Protein AF-A0A957Z0Y7-F1 (afdb_monomer)

Mean predicted aligned error: 4.41 Å

Foldseek 3Di:
DPPDDPVRLLVVLLVQLPVQQDPCSVVSVVVSVCQVVLFAEEEEDDPPLCLVVSLVSNCVSVVWFEFEDEAAQPDDLCLAAWDWDFDDDPNDTDTDTDGHRQQIQEYEYEALQQYDPNNSVSSLVCSVVQWHADPNDIGHHDPSHYYHYYHYPDDDPRTHDDDPVSVVSGPYYDYRD

Nearest PDB structures (foldseek):
  2r44-assembly1_A  TM=9.047E-01  e=6.598E-18  Cytophaga hutchinsonii ATCC 33406
  6l1q-assembly1_C  TM=7.880E-01  e=1.034E-09  Acidithiobacillus ferrooxidans ATCC 23270
  5bk4-assembly1_C  TM=7.053E-01  e=4.808E-07  Saccharomyces cerevisiae
  6wgf-assembly1_3  TM=6.567E-01  e=7.031E-07  Saccharomyces cerevisiae
  5bk4-assembly1_6  TM=6.857E-01  e=8.650E-05  Saccharomyces cerevisiae

Solvent-accessible surface area (backbone atoms only — not comparable to full-atom values): 9980 Å² total; per-residue (Å²): 126,88,90,59,54,75,68,56,44,52,54,51,52,51,51,56,39,37,73,75,36,77,97,34,56,65,60,52,52,52,50,54,51,27,56,80,69,66,27,27,35,34,40,35,41,71,90,88,66,48,66,71,53,50,56,47,43,52,23,63,73,70,72,43,50,71,25,68,44,76,41,34,72,82,53,49,41,48,69,40,60,23,48,72,44,81,41,83,52,98,93,40,81,41,77,44,80,43,78,14,48,64,72,24,25,36,28,40,34,37,37,47,29,28,17,45,70,70,31,45,44,50,55,53,49,28,66,73,67,48,29,40,72,56,96,88,46,76,43,76,44,47,87,66,53,34,43,45,32,27,38,63,87,73,89,52,97,77,57,42,76,74,52,67,82,60,53,65,69,30,74,42,80,42,77,53,124

Radius of gyration: 17.44 Å; Cα contacts (8 Å, |Δi|>4): 304; chains: 1; bounding box: 53×29×56 Å

pLDDT: mean 92.46, std 7.44, range [59.62, 98.31]

Sequence (177 aa):
MTGMNPKEFAGTALTIVQEDMKDLDEVVRLCFVALYTNGHVLLEGNPGLGKTALVRALGDTLGFAKGRIQFTPDLMPADITGTYIPIPRDGLMTLEFRPGPINTSLLLADEINRATPKTQSAMLEAMAEKQVTVLGESRKLPVPFMVLATQNPIDHEGTYTLPEAQSDRFMFKLLMP

Secondary structure (DSSP, 8-state):
-TT--HHHHHHHHHHHHHHHSTT-HHHHHHHHHHHHTT--EEEES-TTSSHHHHHHHHHHHHT--EEEEE--TT--HHHHHEEEEEEEETTEEEEEEEE-TTSSSEEEEETGGGS-HHHHHHHHHHHHHSEEEETTEEEEPPSS-EEEEEE-SS--TT--PPPHHHHTTSSEEEE--

Structure (mmCIF, N/CA/C/O backbone):
data_AF-A0A957Z0Y7-F1
#
_entry.id   AF-A0A957Z0Y7-F1
#
loop_
_atom_site.group_PDB
_atom_site.id
_atom_site.type_symbol
_atom_site.label_atom_id
_atom_site.label_alt_id
_atom_site.label_comp_id
_atom_site.label_asym_id
_atom_site.label_entity_id
_atom_site.label_seq_id
_atom_site.pdbx_PDB_ins_code
_atom_site.Cartn_x
_atom_site.Cartn_y
_atom_site.Cartn_z
_atom_site.occupancy
_atom_site.B_iso_or_equiv
_atom_site.auth_seq_id
_atom_site.auth_comp_id
_atom_site.auth_asym_id
_atom_site.auth_atom_id
_atom_site.pdbx_PDB_model_num
ATOM 1 N N . MET A 1 1 ? -26.843 -6.069 2.297 1.00 61.84 1 MET A N 1
ATOM 2 C CA . MET A 1 1 ? -26.725 -4.607 2.516 1.00 61.84 1 MET A CA 1
ATOM 3 C C . MET A 1 1 ? -27.575 -3.765 1.547 1.00 61.84 1 MET A C 1
ATOM 5 O O . MET A 1 1 ? -27.471 -2.547 1.562 1.00 61.84 1 MET A O 1
ATOM 9 N N . THR A 1 2 ? -28.445 -4.350 0.716 1.00 63.53 2 THR A N 1
ATOM 10 C CA . THR A 1 2 ? -29.311 -3.579 -0.197 1.00 63.53 2 THR A CA 1
ATOM 11 C C . THR A 1 2 ? -30.414 -2.845 0.570 1.00 63.53 2 THR A C 1
ATOM 13 O O . THR A 1 2 ? -31.098 -3.467 1.378 1.00 63.53 2 THR A O 1
ATOM 16 N N . GLY A 1 3 ? -30.596 -1.548 0.302 1.00 80.12 3 GLY A N 1
ATOM 17 C CA . GLY A 1 3 ? -31.657 -0.717 0.895 1.00 80.12 3 GLY A CA 1
ATOM 18 C C . GLY A 1 3 ? -31.230 0.171 2.070 1.00 80.12 3 GLY A C 1
ATOM 19 O O . GLY A 1 3 ? -32.040 0.967 2.530 1.00 80.12 3 GLY A O 1
ATOM 20 N N . MET A 1 4 ? -29.978 0.075 2.526 1.00 88.75 4 MET A N 1
ATOM 21 C CA . MET A 1 4 ? -29.419 0.980 3.537 1.00 88.75 4 MET A CA 1
ATOM 22 C C . MET A 1 4 ? -29.069 2.335 2.924 1.00 88.75 4 MET A C 1
ATOM 24 O O . MET A 1 4 ? -28.564 2.404 1.799 1.00 88.75 4 MET A O 1
ATOM 28 N N . ASN A 1 5 ? -29.271 3.414 3.679 1.00 92.81 5 ASN A N 1
ATOM 29 C CA . ASN A 1 5 ? -28.692 4.704 3.308 1.00 92.81 5 ASN A CA 1
ATOM 30 C C . ASN A 1 5 ? -27.164 4.714 3.571 1.00 92.81 5 ASN A C 1
ATOM 32 O O . ASN A 1 5 ? -26.656 3.858 4.302 1.00 92.81 5 ASN A O 1
ATOM 36 N N . PRO A 1 6 ? -26.398 5.675 3.016 1.00 88.94 6 PRO A N 1
ATOM 37 C CA . PRO A 1 6 ? -24.940 5.692 3.168 1.00 88.94 6 PRO A CA 1
ATOM 38 C C . PRO A 1 6 ? -24.445 5.701 4.623 1.00 88.94 6 PRO A C 1
ATOM 40 O O . PRO A 1 6 ? -23.424 5.090 4.927 1.00 88.94 6 PRO A O 1
ATOM 43 N N . LYS A 1 7 ? -25.170 6.357 5.538 1.00 90.19 7 LYS A N 1
ATOM 44 C CA . LYS A 1 7 ? -24.798 6.433 6.958 1.00 90.19 7 LYS A CA 1
ATOM 45 C C . LYS A 1 7 ? -25.021 5.096 7.667 1.00 90.19 7 LYS A C 1
ATOM 47 O O . LYS A 1 7 ? -24.172 4.673 8.445 1.00 90.19 7 LYS A O 1
ATOM 52 N N . GLU A 1 8 ? -26.139 4.433 7.385 1.00 92.62 8 GLU A N 1
ATOM 53 C CA . GLU A 1 8 ? -26.450 3.094 7.903 1.00 92.62 8 GLU A CA 1
ATOM 54 C C . GLU A 1 8 ? -25.456 2.057 7.395 1.00 92.62 8 GLU A C 1
ATOM 56 O O . GLU A 1 8 ? -24.955 1.253 8.180 1.00 92.62 8 GLU A O 1
ATOM 61 N N . PHE A 1 9 ? -25.129 2.110 6.102 1.00 92.00 9 PHE A N 1
ATOM 62 C CA . PHE A 1 9 ? -24.118 1.244 5.509 1.00 92.00 9 PHE A CA 1
ATOM 63 C C . PHE A 1 9 ? -22.766 1.435 6.199 1.00 92.00 9 PHE A C 1
ATOM 65 O O . PHE A 1 9 ? -22.165 0.462 6.647 1.00 92.00 9 PHE A O 1
ATOM 72 N N . ALA A 1 10 ? -22.314 2.687 6.337 1.00 90.94 10 ALA A N 1
ATOM 73 C CA . ALA A 1 10 ? -21.024 2.991 6.944 1.00 90.94 10 ALA A CA 1
ATOM 74 C C . ALA A 1 10 ? -20.950 2.544 8.411 1.00 90.94 10 ALA A C 1
ATOM 76 O O . ALA A 1 10 ? -19.943 1.971 8.819 1.00 90.94 10 ALA A O 1
ATOM 77 N N . GLY A 1 11 ? -22.021 2.769 9.181 1.00 93.25 11 GLY A N 1
ATOM 78 C CA . GLY A 1 11 ? -22.119 2.309 10.566 1.00 93.25 11 GLY A CA 1
ATOM 79 C C . GLY A 1 11 ? -22.102 0.785 10.671 1.00 93.25 11 GLY A C 1
ATOM 80 O O . GLY A 1 11 ? -21.337 0.237 11.453 1.00 93.25 11 GLY A O 1
ATOM 81 N N . THR A 1 12 ? -22.880 0.100 9.829 1.00 94.94 12 THR A N 1
ATOM 82 C CA . THR A 1 12 ? -22.956 -1.369 9.825 1.00 94.94 12 THR A CA 1
ATOM 83 C C . THR A 1 12 ? -21.619 -1.997 9.438 1.00 94.94 12 THR A C 1
ATOM 85 O O . THR A 1 12 ? -21.153 -2.912 10.109 1.00 94.94 12 THR A O 1
ATOM 88 N N . ALA A 1 13 ? -20.979 -1.497 8.378 1.00 95.06 13 ALA A N 1
ATOM 89 C CA . ALA A 1 13 ? -19.678 -1.991 7.938 1.00 95.06 13 ALA A CA 1
ATOM 90 C C . ALA A 1 13 ? -18.597 -1.779 9.008 1.00 95.06 13 ALA A C 1
ATOM 92 O O . ALA A 1 13 ? -17.784 -2.671 9.234 1.00 95.06 13 ALA A O 1
ATOM 93 N N . LEU A 1 14 ? -18.611 -0.627 9.689 1.00 95.81 14 LEU A N 1
ATOM 94 C CA . LEU A 1 14 ? -17.705 -0.358 10.802 1.00 95.81 14 LEU A CA 1
ATOM 95 C C . LEU A 1 14 ? -17.890 -1.384 11.926 1.00 95.81 14 LEU A C 1
ATOM 97 O O . LEU A 1 14 ? -16.908 -1.985 12.352 1.00 95.81 14 LEU A O 1
ATOM 101 N N . THR A 1 15 ? -19.132 -1.620 12.359 1.00 95.81 15 THR A N 1
ATOM 102 C CA . THR A 1 15 ? -19.433 -2.584 13.425 1.00 95.81 15 THR A CA 1
ATOM 103 C C . THR A 1 15 ? -18.969 -3.995 13.071 1.00 95.81 15 THR A C 1
ATOM 105 O O . THR A 1 15 ? -18.303 -4.617 13.888 1.00 95.81 15 THR A O 1
ATOM 108 N N . ILE A 1 16 ? -19.229 -4.470 11.846 1.00 96.00 16 ILE A N 1
ATOM 109 C CA . ILE A 1 16 ? -18.797 -5.809 11.401 1.00 96.00 16 ILE A CA 1
ATOM 110 C C . ILE A 1 16 ? -17.275 -5.966 11.528 1.00 96.00 16 ILE A C 1
ATOM 112 O O . ILE A 1 16 ? -16.791 -6.939 12.096 1.00 96.00 16 ILE A O 1
ATOM 116 N N . VAL A 1 17 ? -16.504 -4.988 11.044 1.00 96.31 17 VAL A N 1
ATOM 117 C CA . VAL A 1 17 ? -15.036 -5.080 11.093 1.00 96.31 17 VAL A CA 1
ATOM 118 C C . VAL A 1 17 ? -14.511 -4.965 12.527 1.00 96.31 17 VAL A C 1
ATOM 120 O O . VAL A 1 17 ? -13.515 -5.602 12.854 1.00 96.31 17 VAL A O 1
ATOM 123 N N . GLN A 1 18 ? -15.154 -4.180 13.396 1.00 95.25 18 GLN A N 1
ATOM 124 C CA . GLN A 1 18 ? -14.777 -4.100 14.813 1.00 95.25 18 GLN A CA 1
ATOM 125 C C . GLN A 1 18 ? -15.018 -5.425 15.549 1.00 95.25 18 GLN A C 1
ATOM 127 O O . GLN A 1 18 ? -14.183 -5.836 16.350 1.00 95.25 18 GLN A O 1
ATOM 132 N N . GLU A 1 19 ? -16.108 -6.130 15.239 1.00 94.06 19 GLU A N 1
ATOM 133 C CA . GLU A 1 19 ? -16.388 -7.454 15.809 1.00 94.06 19 GLU A CA 1
ATOM 134 C C . GLU A 1 19 ? -15.334 -8.500 15.398 1.00 94.06 19 GLU A C 1
ATOM 136 O O . GLU A 1 19 ? -14.932 -9.329 16.221 1.00 94.06 19 GLU A O 1
ATOM 141 N N . ASP A 1 20 ? -14.834 -8.419 14.161 1.00 93.19 20 ASP A N 1
ATOM 142 C CA . ASP A 1 20 ? -13.773 -9.295 13.647 1.00 93.19 20 ASP A CA 1
ATOM 143 C C . ASP A 1 20 ? -12.376 -8.945 14.203 1.00 93.19 20 ASP A C 1
ATOM 145 O O . ASP A 1 20 ? -11.505 -9.815 14.311 1.00 93.19 20 ASP A O 1
ATOM 149 N N . MET A 1 21 ? -12.145 -7.679 14.565 1.00 92.62 21 MET A N 1
ATOM 150 C CA . MET A 1 21 ? -10.836 -7.134 14.938 1.00 92.62 21 MET A CA 1
ATOM 151 C C . MET A 1 21 ? -10.801 -6.695 16.409 1.00 92.62 21 MET A C 1
ATOM 153 O O . MET A 1 21 ? -10.818 -5.503 16.723 1.00 92.62 21 MET A O 1
ATOM 157 N N . LYS A 1 22 ? -10.702 -7.672 17.318 1.00 86.88 22 LYS A N 1
ATOM 158 C CA . LYS A 1 22 ? -10.620 -7.422 18.768 1.00 86.88 22 LYS A CA 1
ATOM 159 C C . LYS A 1 22 ? -9.472 -6.478 19.128 1.00 86.88 22 LYS A C 1
ATOM 161 O O . LYS A 1 22 ? -8.374 -6.611 18.592 1.00 86.88 22 LYS A O 1
ATOM 166 N N . ASP A 1 23 ? -9.746 -5.562 20.056 1.00 89.69 23 ASP A N 1
ATOM 167 C CA . ASP A 1 23 ? -8.801 -4.582 20.611 1.00 89.69 23 ASP A CA 1
ATOM 168 C C . ASP A 1 23 ? -8.238 -3.574 19.585 1.00 89.69 23 ASP A C 1
ATOM 170 O O . ASP A 1 23 ? -7.277 -2.858 19.865 1.00 89.69 23 ASP A O 1
ATOM 174 N N . LEU A 1 24 ? -8.848 -3.477 18.396 1.00 93.31 24 LEU A N 1
ATOM 175 C CA . LEU A 1 24 ? -8.435 -2.572 17.316 1.00 93.31 24 LEU A CA 1
ATOM 176 C C . LEU A 1 24 ? -9.516 -1.555 16.933 1.00 93.31 24 LEU A C 1
ATOM 178 O O . LEU A 1 24 ? -9.441 -0.960 15.857 1.00 93.31 24 LEU A O 1
ATOM 182 N N . ASP A 1 25 ? -10.505 -1.315 17.797 1.00 94.31 25 ASP A N 1
ATOM 183 C CA . ASP A 1 25 ? -11.661 -0.459 17.512 1.00 94.31 25 ASP A CA 1
ATOM 184 C C . ASP A 1 25 ? -11.285 0.910 16.939 1.00 94.31 25 ASP A C 1
ATOM 186 O O . ASP A 1 25 ? -11.886 1.371 15.964 1.00 94.31 25 ASP A O 1
ATOM 190 N N . GLU A 1 26 ? -10.271 1.560 17.517 1.00 95.19 26 GLU A N 1
ATOM 191 C CA . GLU A 1 26 ? -9.802 2.862 17.050 1.00 95.19 26 GLU A CA 1
ATOM 192 C C . GLU A 1 26 ? -9.059 2.774 15.711 1.00 95.19 26 GLU A C 1
ATOM 194 O O . GLU A 1 26 ? -9.298 3.602 14.828 1.00 95.19 26 GLU A O 1
ATOM 199 N N . VAL A 1 27 ? -8.213 1.755 15.525 1.00 96.00 27 VAL A N 1
ATOM 200 C CA . VAL A 1 27 ? -7.495 1.525 14.262 1.00 96.00 27 VAL A CA 1
ATOM 201 C C . VAL A 1 27 ? -8.491 1.300 13.129 1.00 96.00 27 VAL A C 1
ATOM 203 O O . VAL A 1 27 ? -8.391 1.937 12.079 1.00 96.00 27 VAL A O 1
ATOM 206 N N . VAL A 1 28 ? -9.494 0.449 13.360 1.00 96.69 28 VAL A N 1
ATOM 207 C CA . VAL A 1 28 ? -10.573 0.183 12.405 1.00 96.69 28 VAL A CA 1
ATOM 208 C C . VAL A 1 28 ? -11.323 1.475 12.093 1.00 96.69 28 VAL A C 1
ATOM 210 O O . VAL A 1 28 ? -11.458 1.838 10.923 1.00 96.69 28 VAL A O 1
ATOM 213 N N . ARG A 1 29 ? -11.749 2.225 13.118 1.00 96.81 29 ARG A N 1
ATOM 214 C CA . ARG A 1 29 ? -12.457 3.502 12.944 1.00 96.81 29 ARG A CA 1
ATOM 215 C C . ARG A 1 29 ? -11.664 4.481 12.075 1.00 96.81 29 ARG A C 1
ATOM 217 O O . ARG A 1 29 ? -12.233 5.075 11.161 1.00 96.81 29 ARG A O 1
ATOM 224 N N . LEU A 1 30 ? -10.367 4.650 12.331 1.00 97.88 30 LEU A N 1
ATOM 225 C CA . LEU A 1 30 ? -9.511 5.568 11.571 1.00 97.88 30 LEU A CA 1
ATOM 226 C C . LEU A 1 30 ? -9.235 5.070 10.145 1.00 97.88 30 LEU A C 1
ATOM 228 O O . LEU A 1 30 ? -9.163 5.890 9.229 1.00 97.88 30 LEU A O 1
ATOM 232 N N . CYS A 1 31 ? -9.190 3.754 9.915 1.00 97.31 31 CYS A N 1
ATOM 233 C CA . CYS A 1 31 ? -9.154 3.196 8.561 1.00 97.31 31 CYS A CA 1
ATOM 234 C C . CYS A 1 31 ? -10.425 3.539 7.773 1.00 97.31 31 CYS A C 1
ATOM 236 O O . CYS A 1 31 ? -10.333 3.973 6.628 1.00 97.31 31 CYS A O 1
ATOM 238 N N . PHE A 1 32 ? -11.611 3.427 8.379 1.00 96.88 32 PHE A N 1
ATOM 239 C CA . PHE A 1 32 ? -12.856 3.858 7.732 1.00 96.88 32 PHE A CA 1
ATOM 240 C C . PHE A 1 32 ? -12.866 5.362 7.443 1.00 96.88 32 PHE A C 1
ATOM 242 O O . PHE A 1 32 ? -13.268 5.767 6.352 1.00 96.88 32 PHE A O 1
ATOM 249 N N . VAL A 1 33 ? -12.385 6.193 8.377 1.00 97.31 33 VAL A N 1
ATOM 250 C CA . VAL A 1 33 ? -12.242 7.639 8.141 1.00 97.31 33 VAL A CA 1
ATOM 251 C C . VAL A 1 33 ? -11.348 7.893 6.932 1.00 97.31 33 VAL A C 1
ATOM 253 O O . VAL A 1 33 ? -11.790 8.576 6.014 1.00 97.31 33 VAL A O 1
ATOM 256 N N . ALA A 1 34 ? -10.148 7.304 6.891 1.00 97.75 34 ALA A N 1
ATOM 257 C CA . ALA A 1 34 ? -9.235 7.451 5.760 1.00 97.75 34 ALA A CA 1
ATOM 258 C C . ALA A 1 34 ? -9.866 6.979 4.446 1.00 97.75 34 ALA A C 1
ATOM 260 O O . ALA A 1 34 ? -9.679 7.605 3.409 1.00 97.75 34 ALA A O 1
ATOM 261 N N . LEU A 1 35 ? -10.654 5.906 4.472 1.00 96.06 35 LEU A N 1
ATOM 262 C CA . LEU A 1 35 ? -11.276 5.358 3.272 1.00 96.06 35 LEU A CA 1
ATOM 263 C C . LEU A 1 35 ? -12.297 6.324 2.681 1.00 96.06 35 LEU A C 1
ATOM 265 O O . LEU A 1 35 ? -12.265 6.592 1.481 1.00 96.06 35 LEU A O 1
ATOM 269 N N . TYR A 1 36 ? -13.166 6.885 3.519 1.00 93.69 36 TYR A N 1
ATOM 270 C CA . TYR A 1 36 ? -14.188 7.828 3.070 1.00 93.69 36 TYR A CA 1
ATOM 271 C C . TYR A 1 36 ? -13.622 9.191 2.658 1.00 93.69 36 TYR A C 1
ATOM 273 O O . TYR A 1 36 ? -14.285 9.933 1.936 1.00 93.69 36 TYR A O 1
ATOM 281 N N . THR A 1 37 ? -12.397 9.516 3.073 1.00 95.31 37 THR A N 1
ATOM 282 C CA . THR A 1 37 ? -11.698 10.759 2.718 1.00 95.31 37 THR A CA 1
ATOM 283 C C . THR A 1 37 ? -10.588 10.556 1.678 1.00 95.31 37 THR A C 1
ATOM 285 O O . THR A 1 37 ? -9.828 11.486 1.416 1.00 95.31 37 THR A O 1
ATOM 288 N N . ASN A 1 38 ? -10.506 9.377 1.043 1.00 94.75 38 ASN A N 1
ATOM 289 C CA . ASN A 1 38 ? -9.483 9.003 0.049 1.00 94.75 38 ASN A CA 1
ATOM 290 C C . ASN A 1 38 ? -8.023 9.060 0.557 1.00 94.75 38 ASN A C 1
ATOM 292 O O . ASN A 1 38 ? -7.086 9.226 -0.235 1.00 94.75 38 ASN A O 1
ATOM 296 N N . GLY A 1 39 ? -7.833 8.916 1.867 1.00 97.81 39 GLY A N 1
ATOM 297 C CA . GLY A 1 39 ? -6.546 8.847 2.543 1.00 97.81 39 GLY A CA 1
ATOM 298 C C . GLY A 1 39 ? -5.896 7.461 2.526 1.00 97.81 39 GLY A C 1
ATOM 299 O O . GLY A 1 39 ? -6.496 6.443 2.177 1.00 97.81 39 GLY A O 1
ATOM 300 N N . HIS A 1 40 ? -4.636 7.441 2.950 1.00 98.31 40 HIS A N 1
ATOM 301 C CA . HIS A 1 40 ? -3.820 6.241 3.140 1.00 98.31 40 HIS A CA 1
ATOM 302 C C . HIS A 1 40 ? -3.395 6.139 4.606 1.00 98.31 40 HIS A C 1
ATOM 304 O O . HIS A 1 40 ? -3.329 7.156 5.298 1.00 98.31 40 HIS A O 1
ATOM 310 N N . VAL A 1 41 ? -3.086 4.932 5.075 1.00 98.00 41 VAL A N 1
ATOM 311 C CA . VAL A 1 41 ? -2.721 4.687 6.476 1.00 98.00 41 VAL A CA 1
ATOM 312 C C . VAL A 1 41 ? -1.369 3.994 6.552 1.00 98.00 41 VAL A C 1
ATOM 314 O O . VAL A 1 41 ? -1.106 3.041 5.820 1.00 98.00 41 VAL A O 1
ATOM 317 N N . LEU A 1 42 ? -0.528 4.474 7.459 1.00 95.81 42 LEU A N 1
ATOM 318 C CA . LEU A 1 42 ? 0.726 3.854 7.850 1.00 95.81 42 LEU A CA 1
ATOM 319 C C . LEU A 1 42 ? 0.530 3.143 9.195 1.00 95.81 42 LEU A C 1
ATOM 321 O O . LEU A 1 42 ? 0.202 3.779 10.191 1.00 95.81 42 LEU A O 1
ATOM 325 N N . LEU A 1 43 ? 0.708 1.826 9.215 1.00 93.75 43 LEU A N 1
ATOM 326 C CA . LEU A 1 43 ? 0.553 0.946 10.371 1.00 93.75 43 LEU A CA 1
ATOM 327 C C . LEU A 1 43 ? 1.928 0.575 10.937 1.00 93.75 43 LEU A C 1
ATOM 329 O O . LEU A 1 43 ? 2.665 -0.240 10.367 1.00 93.75 43 LEU A O 1
ATOM 333 N N . GLU A 1 44 ? 2.257 1.120 12.096 1.00 88.81 44 GLU A N 1
ATOM 334 C CA . GLU A 1 44 ? 3.470 0.777 12.831 1.00 88.81 44 GLU A CA 1
ATOM 335 C C . GLU A 1 44 ? 3.188 -0.300 13.869 1.00 88.81 44 GLU A C 1
ATOM 337 O O . GLU A 1 44 ? 2.191 -0.259 14.578 1.00 88.81 44 GLU A O 1
ATOM 342 N N . GLY A 1 45 ? 4.065 -1.294 13.955 1.00 82.56 45 GLY A N 1
ATOM 343 C CA . GLY A 1 45 ? 3.966 -2.340 14.969 1.00 82.56 45 GLY A CA 1
ATOM 344 C C . GLY A 1 45 ? 4.679 -3.614 14.550 1.00 82.56 45 GLY A C 1
ATOM 345 O O . GLY A 1 45 ? 5.081 -3.764 13.392 1.00 82.56 45 GLY A O 1
ATOM 346 N N . ASN A 1 46 ? 4.803 -4.554 15.476 1.00 79.94 46 ASN A N 1
ATOM 347 C CA . ASN A 1 46 ? 5.486 -5.818 15.226 1.00 79.94 46 ASN A CA 1
ATOM 348 C C . ASN A 1 46 ? 4.724 -6.715 14.222 1.00 79.94 46 ASN A C 1
ATOM 350 O O . ASN A 1 46 ? 3.519 -6.538 13.990 1.00 79.94 46 ASN A O 1
ATOM 354 N N . PRO A 1 47 ? 5.408 -7.690 13.594 1.00 76.38 47 PRO A N 1
ATOM 355 C CA . PRO A 1 47 ? 4.747 -8.749 12.839 1.00 76.38 47 PRO A CA 1
ATOM 356 C C . PRO A 1 47 ? 3.732 -9.512 13.703 1.00 76.38 47 PRO A C 1
ATOM 358 O O . PRO A 1 47 ? 3.937 -9.701 14.898 1.00 76.38 47 PRO A O 1
ATOM 361 N N . GLY A 1 48 ? 2.641 -9.978 13.091 1.00 79.75 48 GLY A N 1
ATOM 362 C CA . GLY A 1 48 ? 1.629 -10.798 13.773 1.00 79.75 48 GLY A CA 1
ATOM 363 C C . GLY A 1 48 ? 0.493 -10.030 14.461 1.00 79.75 48 GLY A C 1
ATOM 364 O O . GLY A 1 48 ? -0.477 -10.660 14.866 1.00 79.75 48 GLY A O 1
ATOM 365 N N . LEU A 1 49 ? 0.526 -8.693 14.500 1.00 84.38 49 LEU A N 1
ATOM 366 C CA . LEU A 1 49 ? -0.508 -7.853 15.137 1.00 84.38 49 LEU A CA 1
ATOM 367 C C . LEU A 1 49 ? -1.792 -7.677 14.297 1.00 84.38 49 LEU A C 1
ATOM 369 O O . LEU A 1 49 ? -2.406 -6.620 14.288 1.00 84.38 49 LEU A O 1
ATOM 373 N N . GLY A 1 50 ? -2.181 -8.670 13.497 1.00 87.06 50 GLY A N 1
ATOM 374 C CA . GLY A 1 50 ? -3.458 -8.631 12.769 1.00 87.06 50 GLY A CA 1
ATOM 375 C C . GLY A 1 50 ? -3.540 -7.679 11.564 1.00 87.06 50 GLY A C 1
ATOM 376 O O . GLY A 1 50 ? -4.602 -7.575 10.964 1.00 87.06 50 GLY A O 1
ATOM 377 N N . LYS A 1 51 ? -2.449 -7.039 11.117 1.00 88.25 51 LYS A N 1
ATOM 378 C CA . LYS A 1 51 ? -2.451 -6.119 9.949 1.00 88.25 51 LYS A CA 1
ATOM 379 C C . LYS A 1 51 ? -3.026 -6.758 8.672 1.00 88.25 51 LYS A C 1
ATOM 381 O O . LYS A 1 51 ? -3.846 -6.165 7.975 1.00 88.25 51 LYS A O 1
ATOM 386 N N . THR A 1 52 ? -2.647 -8.006 8.385 1.00 89.06 52 THR A N 1
ATOM 387 C CA . THR A 1 52 ? -3.210 -8.770 7.257 1.00 89.06 52 THR A CA 1
ATOM 388 C C . THR A 1 52 ? -4.684 -9.119 7.470 1.00 89.06 52 THR A C 1
ATOM 390 O O . THR A 1 52 ? -5.447 -9.124 6.506 1.00 89.06 52 THR A O 1
ATOM 393 N N . ALA A 1 53 ? -5.092 -9.401 8.711 1.00 92.19 53 ALA A N 1
ATOM 394 C CA . ALA A 1 53 ? -6.490 -9.667 9.040 1.00 92.19 53 ALA A CA 1
ATOM 395 C C . ALA A 1 53 ? -7.349 -8.409 8.848 1.00 92.19 53 ALA A C 1
ATOM 397 O O . ALA A 1 53 ? -8.407 -8.504 8.240 1.00 92.19 53 ALA A O 1
ATOM 398 N N . LEU A 1 54 ? -6.838 -7.230 9.217 1.00 93.69 54 LEU A N 1
ATOM 399 C CA . LEU A 1 54 ? -7.516 -5.946 9.031 1.00 93.69 54 LEU A CA 1
ATOM 400 C C . LEU A 1 54 ? -7.848 -5.675 7.557 1.00 93.69 54 LEU A C 1
ATOM 402 O O . LEU A 1 54 ? -8.987 -5.356 7.227 1.00 93.69 54 LEU A O 1
ATOM 406 N N . VAL A 1 55 ? -6.877 -5.840 6.650 1.00 93.31 55 VAL A N 1
ATOM 407 C CA . VAL A 1 55 ? -7.100 -5.622 5.204 1.00 93.31 55 VAL A CA 1
ATOM 408 C C . VAL A 1 55 ? -8.117 -6.617 4.644 1.00 93.31 55 VAL A C 1
ATOM 410 O O . VAL A 1 55 ? -8.937 -6.255 3.798 1.00 93.31 55 VAL A O 1
ATOM 413 N N . ARG A 1 56 ? -8.072 -7.871 5.113 1.00 93.62 56 ARG A N 1
ATOM 414 C CA . ARG A 1 56 ? -9.049 -8.898 4.733 1.00 93.62 56 ARG A CA 1
ATOM 415 C C . ARG A 1 56 ? -10.447 -8.522 5.213 1.00 93.62 56 ARG A C 1
ATOM 417 O O . ARG A 1 56 ? -11.327 -8.409 4.371 1.00 93.62 56 ARG A O 1
ATOM 424 N N . ALA A 1 57 ? -10.613 -8.224 6.501 1.00 95.44 57 ALA A N 1
ATOM 425 C CA . ALA A 1 57 ? -11.893 -7.847 7.097 1.00 95.44 57 ALA A CA 1
ATOM 426 C C . ALA A 1 57 ? -12.512 -6.623 6.403 1.00 95.44 57 ALA A C 1
ATOM 428 O O . ALA A 1 57 ? -13.671 -6.667 5.990 1.00 95.44 57 ALA A O 1
ATOM 429 N N . LEU A 1 58 ? -11.727 -5.561 6.174 1.00 95.44 58 LEU A N 1
ATOM 430 C CA . LEU A 1 58 ? -12.170 -4.382 5.420 1.00 95.44 58 LEU A CA 1
ATOM 431 C C . LEU A 1 58 ? -12.608 -4.747 3.996 1.00 95.44 58 LEU A C 1
ATOM 433 O O . LEU A 1 58 ? -13.695 -4.369 3.562 1.00 95.44 58 LEU A O 1
ATOM 437 N N . GLY A 1 59 ? -11.770 -5.476 3.256 1.00 94.94 59 GLY A N 1
ATOM 438 C CA . GLY A 1 59 ? -12.049 -5.790 1.859 1.00 94.94 59 GLY A CA 1
ATOM 439 C C . GLY A 1 59 ? -13.190 -6.783 1.668 1.00 94.94 59 GLY A C 1
ATOM 440 O O . GLY A 1 59 ? -13.917 -6.670 0.688 1.00 94.94 59 GLY A O 1
ATOM 441 N N . ASP A 1 60 ? -13.362 -7.741 2.573 1.00 95.44 60 ASP A N 1
ATOM 442 C CA . ASP A 1 60 ? -14.458 -8.713 2.531 1.00 95.44 60 ASP A CA 1
ATOM 443 C C . ASP A 1 60 ? -15.787 -8.050 2.915 1.00 95.44 60 ASP A C 1
ATOM 445 O O . ASP A 1 60 ? -16.779 -8.222 2.208 1.00 95.44 60 ASP A O 1
ATOM 449 N N . THR A 1 61 ? -15.787 -7.201 3.950 1.00 95.50 61 THR A N 1
ATOM 450 C CA . THR A 1 61 ? -16.982 -6.458 4.391 1.00 95.50 61 THR A CA 1
ATOM 451 C C . THR A 1 61 ? -17.473 -5.47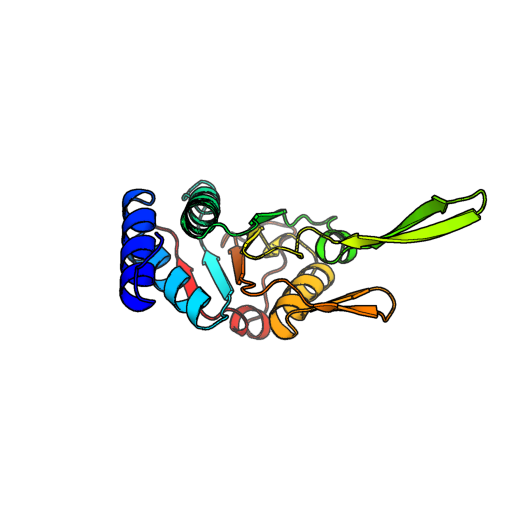6 3.327 1.00 95.50 61 THR A C 1
ATOM 453 O O . THR A 1 61 ? -18.677 -5.337 3.112 1.00 95.50 61 THR A O 1
ATOM 456 N N . LEU A 1 62 ? -16.549 -4.792 2.646 1.00 94.06 62 LEU A N 1
ATOM 457 C CA . LEU A 1 62 ? -16.865 -3.757 1.656 1.00 94.06 62 LEU A CA 1
ATOM 458 C C . LEU A 1 62 ? -16.946 -4.286 0.215 1.00 94.06 62 LEU A C 1
ATOM 460 O O . LEU A 1 62 ? -17.304 -3.536 -0.691 1.00 94.06 62 LEU A O 1
ATOM 464 N N . GLY A 1 63 ? -16.615 -5.560 -0.016 1.00 94.62 63 GLY A N 1
ATOM 465 C CA . GLY A 1 63 ? -16.589 -6.158 -1.355 1.00 94.62 63 GLY A CA 1
ATOM 466 C C . GLY A 1 63 ? -15.481 -5.605 -2.257 1.00 94.62 63 GLY A C 1
ATOM 467 O O . GLY A 1 63 ? -15.621 -5.584 -3.479 1.00 94.62 63 GLY A O 1
ATOM 468 N N . PHE A 1 64 ? -14.381 -5.129 -1.674 1.00 96.38 64 PHE A N 1
ATOM 469 C CA . PHE A 1 64 ? -13.269 -4.532 -2.405 1.00 96.38 64 PHE A CA 1
ATOM 470 C C . PHE A 1 64 ? -12.230 -5.566 -2.832 1.00 96.38 64 PHE A C 1
ATOM 472 O O . PHE A 1 64 ? -11.885 -6.501 -2.095 1.00 96.38 64 PHE A O 1
ATOM 479 N N . ALA A 1 65 ? -11.682 -5.346 -4.030 1.00 96.75 65 ALA A N 1
ATOM 480 C CA . ALA A 1 65 ? -10.478 -6.029 -4.473 1.00 96.75 65 ALA A CA 1
ATOM 481 C C . ALA A 1 65 ? -9.328 -5.714 -3.505 1.00 96.75 65 ALA A C 1
ATOM 483 O O . ALA A 1 65 ? -9.176 -4.578 -3.039 1.00 96.75 65 ALA A O 1
ATOM 484 N N . LYS A 1 66 ? -8.535 -6.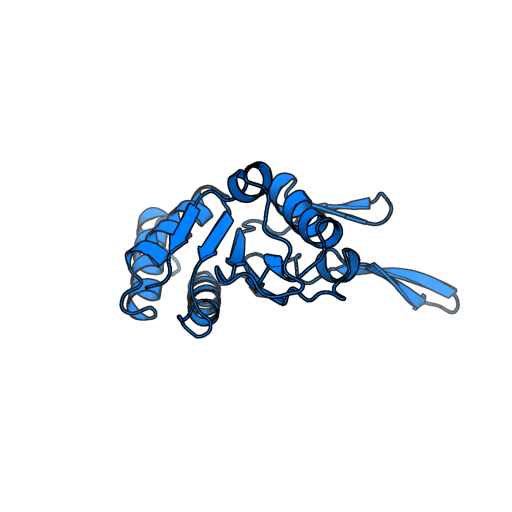743 -3.203 1.00 96.69 66 LYS A N 1
ATOM 485 C CA . LYS A 1 66 ? -7.409 -6.685 -2.272 1.00 96.69 66 LYS A CA 1
ATOM 486 C C . LYS A 1 66 ? -6.129 -7.049 -3.013 1.00 96.69 66 LYS A C 1
ATOM 488 O O . LYS A 1 66 ? -6.092 -8.052 -3.721 1.00 96.69 66 LYS A O 1
ATOM 493 N N . GLY A 1 67 ? -5.084 -6.264 -2.801 1.00 96.00 67 GLY A N 1
ATOM 494 C CA . GLY A 1 67 ? -3.730 -6.539 -3.262 1.00 96.00 67 GLY A CA 1
ATOM 495 C C . GLY A 1 67 ? -2.780 -6.580 -2.076 1.00 96.00 67 GLY A C 1
ATOM 496 O O . GLY A 1 67 ? -3.059 -6.021 -1.012 1.00 96.00 67 GLY A O 1
ATOM 497 N N . ARG A 1 68 ? -1.641 -7.242 -2.258 1.00 96.56 68 ARG A N 1
ATOM 498 C CA . ARG A 1 68 ? -0.572 -7.273 -1.264 1.00 96.56 68 ARG A CA 1
ATOM 499 C C . ARG A 1 68 ? 0.772 -7.154 -1.957 1.00 96.56 68 ARG A C 1
ATOM 501 O O . ARG A 1 68 ? 1.007 -7.830 -2.954 1.00 96.56 68 ARG A O 1
ATOM 508 N N . ILE A 1 69 ? 1.643 -6.331 -1.394 1.00 97.19 69 ILE A N 1
ATOM 509 C CA . ILE A 1 69 ? 3.044 -6.214 -1.780 1.00 97.19 69 ILE A CA 1
ATOM 510 C C . ILE A 1 69 ? 3.863 -6.427 -0.523 1.00 97.19 69 ILE A C 1
ATOM 512 O O . ILE A 1 69 ? 3.620 -5.780 0.490 1.00 97.19 69 ILE A O 1
ATOM 516 N N . GLN A 1 70 ? 4.828 -7.329 -0.600 1.00 95.25 70 GLN A N 1
ATOM 517 C CA . GLN A 1 70 ? 5.870 -7.448 0.403 1.00 95.25 70 GLN A CA 1
ATOM 518 C C . GLN A 1 70 ? 7.075 -6.666 -0.104 1.00 95.25 70 GLN A C 1
ATOM 520 O O . GLN A 1 70 ? 7.625 -7.006 -1.148 1.00 95.25 70 GLN A O 1
ATOM 525 N N . PHE A 1 71 ? 7.471 -5.618 0.609 1.00 94.56 71 PHE A N 1
ATOM 526 C CA . PHE A 1 71 ? 8.656 -4.858 0.248 1.00 94.56 71 PHE A CA 1
ATOM 527 C C . PHE A 1 71 ? 9.895 -5.651 0.660 1.00 94.56 71 PHE A C 1
ATOM 529 O O . PHE A 1 71 ? 10.023 -6.111 1.798 1.00 94.56 71 PHE A O 1
ATOM 536 N N . THR A 1 72 ? 10.790 -5.838 -0.303 1.00 93.75 72 THR A N 1
ATOM 537 C CA . THR A 1 72 ? 12.067 -6.536 -0.158 1.00 93.75 72 THR A CA 1
ATOM 538 C C . THR A 1 72 ? 13.166 -5.726 -0.855 1.00 93.75 72 THR A C 1
ATOM 540 O O . THR A 1 72 ? 12.853 -4.876 -1.696 1.00 93.75 72 THR A O 1
ATOM 543 N N . PRO A 1 73 ? 14.452 -5.955 -0.532 1.00 92.25 73 PRO A N 1
ATOM 544 C CA . PRO A 1 73 ? 15.551 -5.190 -1.128 1.00 92.25 73 PRO A CA 1
ATOM 545 C C . PRO A 1 73 ? 15.652 -5.308 -2.657 1.00 92.25 73 PRO A C 1
ATOM 547 O O . PRO A 1 73 ? 16.161 -4.401 -3.311 1.00 92.25 73 PRO A O 1
ATOM 550 N N . ASP A 1 74 ? 15.168 -6.415 -3.219 1.00 94.50 74 ASP A N 1
ATOM 551 C CA . ASP A 1 74 ? 15.182 -6.750 -4.644 1.00 94.50 74 ASP A CA 1
ATOM 552 C C . ASP A 1 74 ? 13.912 -6.328 -5.400 1.00 94.50 74 ASP A C 1
ATOM 554 O O . ASP A 1 74 ? 13.901 -6.366 -6.630 1.00 94.50 74 ASP A O 1
ATOM 558 N N . LEU A 1 75 ? 12.865 -5.884 -4.695 1.00 96.56 75 LEU A N 1
ATOM 559 C CA . LEU A 1 75 ? 11.614 -5.451 -5.314 1.00 96.56 75 LEU A CA 1
ATOM 560 C C . LEU A 1 75 ? 11.852 -4.248 -6.237 1.00 96.56 75 LEU A C 1
ATOM 562 O O . LEU A 1 75 ? 12.380 -3.213 -5.810 1.00 96.56 75 LEU A O 1
ATOM 566 N N . MET A 1 76 ? 11.410 -4.340 -7.492 1.00 97.44 76 MET A N 1
ATOM 567 C CA . MET A 1 76 ? 11.546 -3.262 -8.468 1.00 97.44 76 MET A CA 1
ATOM 568 C C . MET A 1 76 ? 10.262 -2.425 -8.579 1.00 97.44 76 MET A C 1
ATOM 570 O O . MET A 1 76 ? 9.162 -2.929 -8.358 1.00 97.44 76 MET A O 1
ATOM 574 N N . PRO A 1 77 ? 10.353 -1.152 -9.020 1.00 97.44 77 PRO A N 1
ATOM 575 C CA . PRO A 1 77 ? 9.177 -0.326 -9.308 1.00 97.44 77 PRO A CA 1
ATOM 576 C C . PRO A 1 77 ? 8.127 -1.000 -10.208 1.00 97.44 77 PRO A C 1
ATOM 578 O O . PRO A 1 77 ? 6.931 -0.879 -9.955 1.00 97.44 77 PRO A O 1
ATOM 581 N N . ALA A 1 78 ? 8.567 -1.735 -11.235 1.00 97.12 78 ALA A N 1
ATOM 582 C CA . ALA A 1 78 ? 7.677 -2.412 -12.180 1.00 97.12 78 ALA A CA 1
ATOM 583 C C . ALA A 1 78 ? 6.910 -3.590 -11.550 1.00 97.12 78 ALA A C 1
ATOM 585 O O . ALA A 1 78 ? 5.803 -3.892 -11.988 1.00 97.12 78 ALA A O 1
ATOM 586 N N . ASP A 1 79 ? 7.446 -4.205 -10.490 1.00 97.62 79 ASP A N 1
ATOM 587 C CA . ASP A 1 79 ? 6.748 -5.254 -9.734 1.00 97.62 79 ASP A CA 1
ATOM 588 C C . ASP A 1 79 ? 5.582 -4.682 -8.912 1.00 97.62 79 ASP A C 1
ATOM 590 O O . ASP A 1 79 ? 4.697 -5.421 -8.493 1.00 97.62 79 ASP A O 1
ATOM 594 N N . ILE A 1 80 ? 5.563 -3.360 -8.693 1.00 98.25 80 ILE A N 1
ATOM 595 C CA . ILE A 1 80 ? 4.488 -2.632 -8.011 1.00 98.25 80 ILE A CA 1
ATOM 596 C C . ILE A 1 80 ? 3.464 -2.134 -9.025 1.00 98.25 80 ILE A C 1
ATOM 598 O O . ILE A 1 80 ? 2.274 -2.418 -8.883 1.00 98.25 80 ILE A O 1
ATOM 602 N N . THR A 1 81 ? 3.915 -1.375 -10.028 1.00 97.94 81 THR A N 1
ATOM 603 C CA . THR A 1 81 ? 3.042 -0.632 -10.953 1.00 97.94 81 THR A CA 1
ATOM 604 C C . THR A 1 81 ? 2.562 -1.464 -12.136 1.00 97.94 81 THR A C 1
ATOM 606 O O . THR A 1 81 ? 1.497 -1.190 -12.693 1.00 97.94 81 THR A O 1
ATOM 609 N N . GLY A 1 82 ? 3.300 -2.513 -12.485 1.00 97.12 82 GLY A N 1
ATOM 610 C CA . GLY A 1 82 ? 3.070 -3.335 -13.661 1.00 97.12 82 GLY A CA 1
ATOM 611 C C . GLY A 1 82 ? 4.126 -3.124 -14.736 1.00 97.12 82 GLY A C 1
ATOM 612 O O . GLY A 1 82 ? 4.953 -2.213 -14.693 1.00 97.12 82 GLY A O 1
ATOM 613 N N . THR A 1 83 ? 4.082 -3.991 -15.737 1.00 96.50 83 THR A N 1
ATOM 614 C CA . THR A 1 83 ? 5.060 -4.022 -16.825 1.00 96.50 83 THR A CA 1
ATOM 615 C C . THR A 1 83 ? 4.393 -4.414 -18.134 1.00 96.50 83 THR A C 1
ATOM 617 O O . THR A 1 83 ? 3.256 -4.881 -18.148 1.00 96.50 83 THR A O 1
ATOM 620 N N . TYR A 1 84 ? 5.098 -4.246 -19.246 1.00 95.38 84 TYR A N 1
ATOM 621 C CA . TYR A 1 84 ? 4.676 -4.801 -20.525 1.00 95.38 84 TYR A CA 1
ATOM 622 C C . TYR A 1 84 ? 5.393 -6.117 -20.765 1.00 95.38 84 TYR A C 1
ATOM 624 O O . TYR A 1 84 ? 6.620 -6.178 -20.694 1.00 95.38 84 TYR A O 1
ATOM 632 N N . ILE A 1 85 ? 4.628 -7.155 -21.087 1.00 94.31 85 ILE A N 1
ATOM 633 C CA . ILE A 1 85 ? 5.185 -8.442 -21.489 1.00 94.31 85 ILE A CA 1
ATOM 634 C C . ILE A 1 85 ? 4.942 -8.670 -22.983 1.00 94.31 85 ILE A C 1
ATOM 636 O O . ILE A 1 85 ? 3.871 -8.323 -23.491 1.00 94.31 85 ILE A O 1
ATOM 640 N N . PRO A 1 86 ? 5.911 -9.245 -23.710 1.00 94.00 86 PRO A N 1
ATOM 641 C CA . PRO A 1 86 ? 5.679 -9.688 -25.072 1.00 94.00 86 PRO A CA 1
ATOM 642 C C . PRO A 1 86 ? 4.755 -10.909 -25.060 1.00 94.00 86 PRO A C 1
ATOM 644 O O . PRO A 1 86 ? 5.048 -11.916 -24.416 1.00 94.00 86 PRO A O 1
ATOM 647 N N . ILE A 1 87 ? 3.649 -10.822 -25.792 1.00 94.50 87 ILE A N 1
ATOM 648 C CA . ILE A 1 87 ? 2.734 -11.933 -26.042 1.00 94.50 87 ILE A CA 1
ATOM 649 C C . ILE A 1 87 ? 2.621 -12.204 -27.548 1.00 94.50 87 ILE A C 1
ATOM 651 O O . ILE A 1 87 ? 2.519 -11.260 -28.345 1.00 94.50 87 ILE A O 1
ATOM 655 N N . PRO A 1 88 ? 2.619 -13.483 -27.962 1.00 94.00 88 PRO A N 1
ATOM 656 C CA . PRO A 1 88 ? 2.341 -13.844 -29.340 1.00 94.00 88 PRO A CA 1
ATOM 657 C C . PRO A 1 88 ? 0.850 -13.647 -29.632 1.00 94.00 88 PRO A C 1
ATOM 659 O O . PRO A 1 88 ? -0.009 -14.212 -28.955 1.00 94.00 88 PRO A O 1
ATOM 662 N N . ARG A 1 89 ? 0.541 -12.866 -30.667 1.00 90.38 89 ARG A N 1
ATOM 663 C CA . ARG A 1 89 ? -0.819 -12.660 -31.169 1.00 90.38 89 ARG A CA 1
ATOM 664 C C . ARG A 1 89 ? -0.793 -12.677 -32.692 1.00 90.38 89 ARG A C 1
ATOM 666 O O . ARG A 1 89 ? -0.064 -11.902 -33.302 1.00 90.38 89 ARG A O 1
ATOM 673 N N . ASP A 1 90 ? -1.532 -13.609 -33.290 1.00 88.75 90 ASP A N 1
ATOM 674 C CA . ASP A 1 90 ? -1.644 -13.773 -34.749 1.00 88.75 90 ASP A CA 1
ATOM 675 C C . ASP A 1 90 ? -0.289 -13.891 -35.482 1.00 88.75 90 ASP A C 1
ATOM 677 O O . ASP A 1 90 ? -0.108 -13.397 -36.591 1.00 88.75 90 ASP A O 1
ATOM 681 N N . GLY A 1 91 ? 0.695 -14.543 -34.849 1.00 88.31 91 GLY A N 1
ATOM 682 C CA . GLY A 1 91 ? 2.040 -14.734 -35.411 1.00 88.31 91 GLY A CA 1
ATOM 683 C C . GLY A 1 91 ? 2.986 -13.533 -35.267 1.00 88.31 91 GLY A C 1
ATOM 684 O O . GLY A 1 91 ? 4.136 -13.625 -35.690 1.00 88.31 91 GLY A O 1
ATOM 685 N N . LEU A 1 92 ? 2.546 -12.437 -34.638 1.00 90.38 92 LEU A N 1
ATOM 686 C CA . LEU A 1 92 ? 3.366 -11.270 -34.306 1.00 90.38 92 LEU A CA 1
ATOM 687 C C . LEU A 1 92 ? 3.591 -11.165 -32.790 1.00 90.38 92 LEU A C 1
ATOM 689 O O . LEU A 1 92 ? 2.768 -11.609 -31.988 1.00 90.38 92 LEU A O 1
ATOM 693 N N . MET A 1 93 ? 4.708 -10.555 -32.388 1.00 92.31 93 MET A N 1
ATOM 694 C CA . MET A 1 93 ? 4.953 -10.199 -30.988 1.00 92.31 93 MET A CA 1
ATOM 695 C C . MET A 1 93 ? 4.321 -8.841 -30.686 1.00 92.31 93 MET A C 1
ATOM 697 O O . MET A 1 93 ? 4.698 -7.833 -31.280 1.00 92.31 93 MET A O 1
ATOM 701 N N . THR A 1 94 ? 3.383 -8.812 -29.741 1.00 92.88 94 THR A N 1
ATOM 702 C CA . THR A 1 94 ? 2.756 -7.577 -29.245 1.00 92.88 94 THR A CA 1
ATOM 703 C C . THR A 1 94 ? 3.085 -7.374 -27.772 1.00 92.88 94 THR A C 1
ATOM 705 O O . THR A 1 94 ? 3.227 -8.345 -27.036 1.00 92.88 94 THR A O 1
ATOM 708 N N . LEU A 1 95 ? 3.226 -6.124 -27.331 1.00 93.00 95 LEU A N 1
ATOM 709 C CA . LEU A 1 95 ? 3.402 -5.808 -25.915 1.00 93.00 95 LEU A CA 1
ATOM 710 C C . LEU A 1 95 ? 2.030 -5.667 -25.249 1.00 93.00 95 LEU A C 1
ATOM 712 O O . LEU A 1 95 ? 1.239 -4.812 -25.640 1.00 93.00 95 LEU A O 1
ATOM 716 N N . GLU A 1 96 ? 1.756 -6.478 -24.229 1.00 94.62 96 GLU A N 1
ATOM 717 C CA . GLU A 1 96 ? 0.548 -6.381 -23.407 1.00 94.62 96 GLU A CA 1
ATOM 718 C C . GLU A 1 96 ? 0.912 -5.884 -22.011 1.00 94.62 96 GLU A C 1
ATOM 720 O O . GLU A 1 96 ? 1.820 -6.413 -21.363 1.00 94.62 96 GLU A O 1
ATOM 725 N N . PHE A 1 97 ? 0.190 -4.869 -21.538 1.00 96.19 97 PHE A N 1
ATOM 726 C CA . PHE A 1 97 ? 0.348 -4.382 -20.177 1.00 96.19 97 PHE A CA 1
ATOM 727 C C . PHE A 1 97 ? -0.202 -5.397 -19.173 1.00 96.19 97 PHE A C 1
ATOM 729 O O . PHE A 1 97 ? -1.374 -5.775 -19.219 1.00 96.19 97 PHE A O 1
ATOM 736 N N . ARG A 1 98 ? 0.638 -5.794 -18.221 1.00 97.06 98 ARG A N 1
ATOM 737 C CA . ARG A 1 98 ? 0.258 -6.576 -17.050 1.00 97.06 98 ARG A CA 1
ATOM 738 C C . ARG A 1 98 ? 0.253 -5.655 -15.835 1.00 97.06 98 ARG A C 1
ATOM 740 O O . ARG A 1 98 ? 1.327 -5.197 -15.438 1.00 97.06 98 ARG A O 1
ATOM 747 N N . PRO A 1 99 ? -0.928 -5.362 -15.258 1.00 97.50 99 PRO A N 1
ATOM 748 C CA . PRO A 1 99 ? -1.015 -4.494 -14.096 1.00 97.50 99 PRO A CA 1
ATOM 749 C C . PRO A 1 99 ? -0.303 -5.131 -12.908 1.00 97.50 99 PRO A C 1
ATOM 751 O O . PRO A 1 99 ? -0.400 -6.339 -12.685 1.00 97.50 99 PRO A O 1
ATOM 754 N N . GLY A 1 100 ? 0.394 -4.300 -12.139 1.00 97.94 100 GLY A N 1
ATOM 755 C CA . GLY A 1 100 ? 0.978 -4.724 -10.880 1.00 97.94 100 GLY A CA 1
ATOM 756 C C . GLY A 1 100 ? -0.067 -4.825 -9.758 1.00 97.94 100 GLY A C 1
ATOM 757 O O . GLY A 1 100 ? -1.206 -4.367 -9.906 1.00 97.94 100 GLY A O 1
ATOM 758 N N . PRO A 1 101 ? 0.314 -5.391 -8.604 1.00 97.81 101 PRO A N 1
ATOM 759 C CA . PRO A 1 101 ? -0.554 -5.588 -7.441 1.00 97.81 101 PRO A CA 1
ATOM 760 C C . PRO A 1 101 ? -1.127 -4.290 -6.852 1.00 97.81 101 PRO A C 1
ATOM 762 O O . PRO A 1 101 ? -2.118 -4.353 -6.126 1.00 97.81 101 PRO A O 1
ATOM 765 N N . ILE A 1 102 ? -0.555 -3.119 -7.170 1.00 98.06 102 ILE A N 1
ATOM 766 C CA . ILE A 1 102 ? -1.114 -1.816 -6.775 1.00 98.06 102 ILE A CA 1
ATOM 767 C C . ILE A 1 102 ? -2.471 -1.524 -7.428 1.00 98.06 102 ILE A C 1
ATOM 769 O O . ILE A 1 102 ? -3.235 -0.714 -6.910 1.00 98.06 102 ILE A O 1
ATOM 773 N N . ASN A 1 103 ? -2.794 -2.189 -8.543 1.00 98.00 103 ASN A N 1
ATOM 774 C CA . ASN A 1 103 ? -4.053 -2.030 -9.264 1.00 98.00 103 ASN A CA 1
ATOM 775 C C . ASN A 1 103 ? -5.202 -2.774 -8.559 1.00 98.00 103 ASN A C 1
ATOM 777 O O . ASN A 1 103 ? -5.725 -3.778 -9.044 1.00 98.00 103 ASN A O 1
ATOM 781 N N . THR A 1 104 ? -5.569 -2.274 -7.383 1.00 97.94 104 THR A N 1
ATOM 782 C CA . THR A 1 104 ? -6.560 -2.835 -6.461 1.00 97.94 104 THR A CA 1
ATOM 783 C C . THR A 1 104 ? -7.273 -1.704 -5.712 1.00 97.94 104 THR A C 1
ATOM 785 O O . THR A 1 104 ? -6.837 -0.560 -5.783 1.00 97.94 104 THR A O 1
ATOM 788 N N . SER A 1 105 ? -8.346 -1.997 -4.975 1.00 97.56 105 SER A N 1
ATOM 789 C CA . SER A 1 105 ? -9.018 -0.998 -4.132 1.00 97.56 105 SER A CA 1
ATOM 790 C C . SER A 1 105 ? -8.378 -0.862 -2.753 1.00 97.56 105 SER A C 1
ATOM 792 O O . SER A 1 105 ? -8.191 0.249 -2.267 1.00 97.56 105 SER A O 1
ATOM 794 N N . LEU A 1 106 ? -8.008 -1.982 -2.127 1.00 97.94 106 LEU A N 1
ATOM 795 C CA . LEU A 1 106 ? -7.256 -2.002 -0.872 1.00 97.94 106 LEU A CA 1
ATOM 796 C C . LEU A 1 106 ? -5.913 -2.690 -1.094 1.00 97.94 106 LEU A C 1
ATOM 798 O O . LEU A 1 106 ? -5.871 -3.844 -1.524 1.00 97.94 106 LEU A O 1
ATOM 802 N N . LEU A 1 107 ? -4.820 -1.995 -0.797 1.00 98.12 107 LEU A N 1
ATOM 803 C CA . LEU A 1 107 ? -3.466 -2.526 -0.896 1.00 98.12 107 LEU A CA 1
ATOM 804 C C . LEU A 1 107 ? -2.834 -2.638 0.489 1.00 98.12 107 LEU A C 1
ATOM 806 O O . LEU A 1 107 ? -2.686 -1.630 1.175 1.00 98.12 107 LEU A O 1
ATOM 810 N N . LEU A 1 108 ? -2.393 -3.838 0.863 1.00 97.38 108 LEU A N 1
ATOM 811 C CA . LEU A 1 108 ? -1.455 -4.022 1.970 1.00 97.38 108 LEU A CA 1
ATOM 812 C C . LEU A 1 108 ? -0.023 -3.914 1.438 1.00 97.38 108 LEU A C 1
ATOM 814 O O . LEU A 1 108 ? 0.402 -4.763 0.654 1.00 97.38 108 LEU A O 1
ATOM 818 N N . ALA A 1 109 ? 0.715 -2.893 1.861 1.00 96.69 109 ALA A N 1
ATOM 819 C CA . ALA A 1 109 ? 2.126 -2.720 1.530 1.00 96.69 109 ALA A CA 1
ATOM 820 C C . ALA A 1 109 ? 2.977 -3.049 2.761 1.00 96.69 109 ALA A C 1
ATOM 822 O O . ALA A 1 109 ? 3.167 -2.208 3.635 1.00 96.69 109 ALA A O 1
ATOM 823 N N . ASP A 1 110 ? 3.436 -4.292 2.864 1.00 93.38 110 ASP A N 1
ATOM 824 C CA . ASP A 1 110 ? 4.160 -4.778 4.033 1.00 93.38 110 ASP A CA 1
ATOM 825 C C . ASP A 1 110 ? 5.631 -4.366 4.014 1.00 93.38 110 ASP A C 1
ATOM 827 O O . ASP A 1 110 ? 6.309 -4.533 3.003 1.00 93.38 110 ASP A O 1
ATOM 831 N N . GLU A 1 111 ? 6.112 -3.885 5.163 1.00 91.50 111 GLU A N 1
ATOM 832 C CA . GLU A 1 111 ? 7.514 -3.560 5.447 1.00 91.50 111 GLU A CA 1
ATOM 833 C C . GLU A 1 111 ? 8.136 -2.593 4.439 1.00 91.50 111 GLU A C 1
ATOM 835 O O . GLU A 1 111 ? 9.235 -2.813 3.931 1.00 91.50 111 GLU A O 1
ATOM 840 N N . ILE A 1 112 ? 7.439 -1.492 4.151 1.00 93.44 112 ILE A N 1
ATOM 841 C CA . ILE A 1 112 ? 7.825 -0.547 3.093 1.00 93.44 112 ILE A CA 1
ATOM 842 C C . ILE A 1 112 ? 9.257 -0.017 3.237 1.00 93.44 112 ILE A C 1
ATOM 844 O O . ILE A 1 112 ? 9.899 0.317 2.242 1.00 93.44 112 ILE A O 1
ATOM 848 N N . ASN A 1 113 ? 9.784 0.006 4.463 1.00 91.00 113 ASN A N 1
ATOM 849 C CA . ASN A 1 113 ? 11.155 0.386 4.769 1.00 91.00 113 ASN A CA 1
ATOM 850 C C . ASN A 1 113 ? 12.207 -0.660 4.358 1.00 91.00 113 ASN A C 1
ATOM 852 O O . ASN A 1 113 ? 13.383 -0.412 4.555 1.00 91.00 113 ASN A O 1
ATOM 856 N N . ARG A 1 114 ? 11.850 -1.809 3.775 1.00 92.38 114 ARG A N 1
ATOM 857 C CA . ARG A 1 114 ? 12.815 -2.823 3.303 1.00 92.38 114 ARG A CA 1
ATOM 858 C C . ARG A 1 114 ? 13.189 -2.707 1.827 1.00 92.38 114 ARG A C 1
ATOM 860 O O . ARG A 1 114 ? 14.129 -3.370 1.401 1.00 92.38 114 ARG A O 1
ATOM 867 N N . ALA A 1 115 ? 12.468 -1.907 1.041 1.00 92.50 115 ALA A N 1
ATOM 868 C CA . ALA A 1 115 ? 12.826 -1.668 -0.357 1.00 92.50 115 ALA A CA 1
ATOM 869 C C . ALA A 1 115 ? 13.569 -0.344 -0.528 1.00 92.50 115 ALA A C 1
ATOM 871 O O . ALA A 1 115 ? 13.471 0.559 0.302 1.00 92.50 115 ALA A O 1
ATOM 872 N N . THR A 1 116 ? 14.272 -0.214 -1.651 1.00 93.94 116 THR A N 1
ATOM 873 C CA . THR A 1 116 ? 15.015 1.006 -1.980 1.00 93.94 116 THR A CA 1
ATOM 874 C C . THR A 1 116 ? 14.093 2.235 -2.063 1.00 93.94 116 THR A C 1
ATOM 876 O O . THR A 1 116 ? 12.921 2.098 -2.438 1.00 93.94 116 THR A O 1
ATOM 879 N N . PRO A 1 117 ? 14.612 3.460 -1.842 1.00 93.94 117 PRO A N 1
ATOM 880 C CA . PRO A 1 117 ? 13.826 4.685 -2.000 1.00 93.94 117 PRO A CA 1
ATOM 881 C C . PRO A 1 117 ? 13.165 4.816 -3.379 1.00 93.94 117 PRO A C 1
ATOM 883 O O . PRO A 1 117 ? 12.055 5.326 -3.497 1.00 93.94 117 PRO A O 1
ATOM 886 N N . LYS A 1 118 ? 13.810 4.309 -4.440 1.00 94.75 118 LYS A N 1
ATOM 887 C CA . LYS A 1 118 ? 13.241 4.308 -5.795 1.00 94.75 118 LYS A CA 1
ATOM 888 C C . LYS A 1 118 ? 11.994 3.424 -5.892 1.00 94.75 118 LYS A C 1
ATOM 890 O O . LYS A 1 118 ? 11.019 3.818 -6.526 1.00 94.75 118 LYS A O 1
ATOM 895 N N . THR A 1 119 ? 12.020 2.250 -5.267 1.00 95.44 119 THR A N 1
ATOM 896 C CA . THR A 1 119 ? 10.878 1.327 -5.225 1.00 95.44 119 THR A CA 1
ATOM 897 C C . THR A 1 119 ? 9.746 1.892 -4.366 1.00 95.44 119 THR A C 1
ATOM 899 O O . THR A 1 119 ? 8.592 1.864 -4.788 1.00 95.44 119 THR A O 1
ATOM 902 N N . GLN A 1 120 ? 10.064 2.492 -3.214 1.00 96.12 120 GLN A N 1
ATOM 903 C CA . GLN A 1 120 ? 9.085 3.199 -2.376 1.00 96.12 120 GLN A CA 1
ATOM 904 C C . GLN A 1 120 ? 8.370 4.313 -3.152 1.00 96.12 120 GLN A C 1
ATOM 906 O O . GLN A 1 120 ? 7.139 4.378 -3.141 1.00 96.12 120 GLN A O 1
ATOM 911 N N . SER A 1 121 ? 9.124 5.141 -3.882 1.00 95.56 121 SER A N 1
ATOM 912 C CA . SER A 1 121 ? 8.574 6.241 -4.681 1.00 95.56 121 SER A CA 1
ATOM 913 C C . SER A 1 121 ? 7.536 5.788 -5.705 1.00 95.56 121 SER A C 1
ATOM 915 O O . SER A 1 121 ? 6.564 6.502 -5.907 1.00 95.56 121 SER A O 1
ATOM 917 N N . ALA A 1 122 ? 7.676 4.599 -6.299 1.00 96.94 122 ALA A N 1
ATOM 918 C CA . ALA A 1 122 ? 6.710 4.092 -7.276 1.00 96.94 122 ALA A CA 1
ATOM 919 C C . ALA A 1 122 ? 5.304 3.907 -6.676 1.00 96.94 122 ALA A C 1
ATOM 921 O O . ALA A 1 122 ? 4.300 4.235 -7.306 1.00 96.94 122 ALA A O 1
ATOM 922 N N . MET A 1 123 ? 5.226 3.419 -5.433 1.00 97.81 123 MET A N 1
ATOM 923 C CA . MET A 1 123 ? 3.960 3.314 -4.706 1.00 97.81 123 MET A CA 1
ATOM 924 C C . MET A 1 123 ? 3.461 4.691 -4.248 1.00 97.81 123 MET A C 1
ATOM 926 O O . MET A 1 123 ? 2.273 4.980 -4.363 1.00 97.81 123 MET A O 1
ATOM 930 N N . LEU A 1 124 ? 4.353 5.542 -3.733 1.00 97.44 124 LEU A N 1
ATOM 931 C CA . LEU A 1 124 ? 3.998 6.866 -3.205 1.00 97.44 124 LEU A CA 1
ATOM 932 C C . LEU A 1 124 ? 3.500 7.820 -4.301 1.00 97.44 124 LEU A C 1
ATOM 934 O O . LEU A 1 124 ? 2.588 8.609 -4.061 1.00 97.44 124 LEU A O 1
ATOM 938 N N . GLU A 1 125 ? 4.055 7.730 -5.508 1.00 97.06 125 GLU A N 1
ATOM 939 C CA . GLU A 1 125 ? 3.567 8.447 -6.690 1.00 97.06 125 GLU A CA 1
ATOM 940 C C . GLU A 1 125 ? 2.155 7.981 -7.050 1.00 97.06 125 GLU A C 1
ATOM 942 O O . GLU A 1 125 ? 1.249 8.796 -7.196 1.00 97.06 125 GLU A O 1
ATOM 947 N N . ALA A 1 126 ? 1.924 6.668 -7.077 1.00 97.81 126 ALA A N 1
ATOM 948 C CA . ALA A 1 126 ? 0.604 6.109 -7.336 1.00 97.81 126 ALA A CA 1
ATOM 949 C C . ALA A 1 126 ? -0.436 6.489 -6.261 1.00 97.81 126 ALA A C 1
ATOM 951 O O . ALA A 1 126 ? -1.609 6.693 -6.576 1.00 97.81 126 ALA A O 1
ATOM 952 N N . MET A 1 127 ? -0.019 6.635 -4.998 1.00 97.94 127 MET A N 1
ATOM 953 C CA . MET A 1 127 ? -0.852 7.176 -3.915 1.00 97.94 127 MET A CA 1
ATOM 954 C C . MET A 1 127 ? -1.259 8.630 -4.167 1.00 97.94 127 MET A C 1
ATOM 956 O O . MET A 1 127 ? -2.429 8.973 -3.985 1.00 97.94 127 MET A O 1
ATOM 960 N N . ALA A 1 128 ? -0.310 9.467 -4.591 1.00 96.62 128 ALA A N 1
ATOM 961 C CA . ALA A 1 128 ? -0.541 10.886 -4.836 1.00 96.62 128 ALA A CA 1
ATOM 962 C C . ALA A 1 128 ? -1.405 11.121 -6.085 1.00 96.62 128 ALA A C 1
ATOM 964 O O . ALA A 1 128 ? -2.394 11.847 -6.026 1.00 96.62 128 ALA A O 1
ATOM 965 N N . GLU A 1 129 ? -1.073 10.452 -7.188 1.00 97.00 129 GLU A N 1
ATOM 966 C CA . GLU A 1 129 ? -1.686 10.685 -8.499 1.00 97.00 129 GLU A CA 1
ATOM 967 C C . GLU A 1 129 ? -2.934 9.822 -8.746 1.00 97.00 129 GLU A C 1
ATOM 969 O O . GLU A 1 129 ? -3.678 10.047 -9.700 1.00 97.00 129 GLU A O 1
ATOM 974 N N . LYS A 1 130 ? -3.177 8.806 -7.903 1.00 97.56 130 LYS A N 1
ATOM 975 C CA . LYS A 1 130 ? -4.268 7.820 -8.057 1.00 97.56 130 LYS A CA 1
ATOM 976 C C . LYS A 1 130 ? -4.253 7.122 -9.429 1.00 97.56 130 LYS A C 1
ATOM 978 O O . LYS A 1 130 ? -5.286 6.705 -9.958 1.00 97.56 130 LYS A O 1
ATOM 983 N N . GLN A 1 131 ? -3.066 6.981 -10.007 1.00 97.94 131 GLN A N 1
ATOM 984 C CA . GLN A 1 131 ? -2.809 6.331 -11.288 1.00 97.94 131 GLN A CA 1
ATOM 985 C C . GLN A 1 131 ? -1.388 5.764 -11.315 1.00 97.94 131 GLN A C 1
ATOM 987 O O . GLN A 1 131 ? -0.533 6.179 -10.539 1.00 97.94 131 GLN A O 1
ATOM 992 N N . VAL A 1 132 ? -1.123 4.847 -12.239 1.00 97.88 132 VAL A N 1
ATOM 993 C CA . VAL A 1 132 ? 0.230 4.366 -12.546 1.00 97.88 132 VAL A CA 1
ATOM 994 C C . VAL A 1 132 ? 0.616 4.782 -13.956 1.00 97.88 132 VAL A C 1
ATOM 996 O O . VAL A 1 132 ? -0.197 4.675 -14.871 1.00 97.88 132 VAL A O 1
ATOM 999 N N . THR A 1 133 ? 1.857 5.225 -14.146 1.00 95.88 133 THR A N 1
ATOM 1000 C CA . THR A 1 133 ? 2.393 5.561 -15.471 1.00 95.88 133 THR A CA 1
ATOM 1001 C C . THR A 1 133 ? 3.513 4.596 -15.822 1.00 95.88 133 THR A C 1
ATOM 1003 O O . THR A 1 133 ? 4.518 4.519 -15.121 1.00 95.88 133 THR A O 1
ATOM 1006 N N . VAL A 1 134 ? 3.351 3.853 -16.918 1.00 95.31 134 VAL A N 1
ATOM 1007 C CA . VAL A 1 134 ? 4.349 2.885 -17.393 1.00 95.31 134 VAL A CA 1
ATOM 1008 C C . VAL A 1 134 ? 4.608 3.140 -18.871 1.00 95.31 134 VAL A C 1
ATOM 1010 O O . VAL A 1 134 ? 3.682 3.120 -19.680 1.00 95.31 134 VAL A O 1
ATOM 1013 N N . LEU A 1 135 ? 5.875 3.401 -19.217 1.00 91.75 135 LEU A N 1
ATOM 1014 C CA . LEU A 1 135 ? 6.317 3.757 -20.575 1.00 91.75 135 LEU A CA 1
ATOM 1015 C C . LEU A 1 135 ? 5.536 4.935 -21.190 1.00 91.75 135 LEU A C 1
ATOM 1017 O O . LEU A 1 135 ? 5.207 4.928 -22.371 1.00 91.75 135 LEU A O 1
ATOM 1021 N N . GLY A 1 136 ? 5.232 5.951 -20.378 1.00 91.94 136 GLY A N 1
ATOM 1022 C CA . GLY A 1 136 ? 4.512 7.152 -20.815 1.00 91.94 136 GLY A CA 1
ATOM 1023 C C . GLY A 1 136 ? 2.992 6.996 -20.922 1.00 91.94 136 GLY A C 1
ATOM 1024 O O . GLY A 1 136 ? 2.316 7.977 -21.208 1.00 91.94 136 GLY A O 1
ATOM 1025 N N . GLU A 1 137 ? 2.439 5.809 -20.655 1.00 95.00 137 GLU A N 1
ATOM 1026 C CA . GLU A 1 137 ? 0.991 5.590 -20.625 1.00 95.00 137 GLU A CA 1
ATOM 1027 C C . GLU A 1 137 ? 0.475 5.522 -19.183 1.00 95.00 137 GLU A C 1
ATOM 1029 O O . GLU A 1 137 ? 0.871 4.644 -18.407 1.00 95.00 137 GLU A O 1
ATOM 1034 N N . SER A 1 138 ? -0.420 6.450 -18.834 1.00 96.81 138 SER A N 1
ATOM 1035 C CA . SER A 1 138 ? -1.051 6.534 -17.515 1.00 96.81 138 SER A CA 1
ATOM 1036 C C . SER A 1 138 ? -2.351 5.734 -17.450 1.00 96.81 138 SER A C 1
ATOM 1038 O O . SER A 1 138 ? -3.189 5.793 -18.350 1.00 96.81 138 SER A O 1
ATOM 1040 N N . ARG A 1 139 ? -2.546 5.011 -16.347 1.00 97.44 139 ARG A N 1
ATOM 1041 C CA . ARG A 1 139 ? -3.722 4.178 -16.078 1.00 97.44 139 ARG A CA 1
ATOM 1042 C C . ARG A 1 139 ? -4.263 4.485 -14.693 1.00 97.44 139 ARG A C 1
ATOM 1044 O O . ARG A 1 139 ? -3.536 4.367 -13.709 1.00 97.44 139 ARG A O 1
ATOM 1051 N N . LYS A 1 140 ? -5.536 4.877 -14.618 1.00 98.25 140 LYS A N 1
ATOM 1052 C CA . LYS A 1 140 ? -6.198 5.190 -13.345 1.00 98.25 140 LYS A CA 1
ATOM 1053 C C . LYS A 1 140 ? -6.315 3.945 -12.475 1.00 98.25 140 LYS A C 1
ATOM 1055 O O . LYS A 1 140 ? -6.655 2.874 -12.975 1.00 98.25 140 LYS A O 1
ATOM 1060 N N . LEU A 1 141 ? -6.082 4.121 -11.180 1.00 98.31 141 LEU A N 1
ATOM 1061 C CA . LEU A 1 141 ? -6.348 3.086 -10.191 1.00 98.31 141 LEU A CA 1
ATOM 1062 C C . LEU A 1 141 ? -7.856 2.984 -9.907 1.00 98.31 141 LEU A C 1
ATOM 1064 O O . LEU A 1 141 ? -8.604 3.929 -10.188 1.00 98.31 141 LEU A O 1
ATOM 1068 N N . PRO A 1 142 ? -8.325 1.847 -9.362 1.00 96.62 142 PRO A N 1
ATOM 1069 C CA . PRO A 1 142 ? -9.712 1.689 -8.939 1.00 96.62 142 PRO A CA 1
ATOM 1070 C C . PRO A 1 142 ? -10.160 2.779 -7.958 1.00 96.62 142 PRO A C 1
ATOM 1072 O O . PRO A 1 142 ? -9.359 3.330 -7.209 1.00 96.62 142 PRO A O 1
ATOM 1075 N N . VAL A 1 143 ? -11.461 3.069 -7.926 1.00 94.25 143 VAL A N 1
ATOM 1076 C CA . VAL A 1 143 ? -12.055 3.960 -6.921 1.00 94.25 143 VAL A CA 1
ATOM 1077 C C . VAL A 1 143 ? -13.035 3.143 -6.073 1.00 94.25 143 VAL A C 1
ATOM 1079 O O . VAL A 1 143 ? -13.957 2.559 -6.645 1.00 94.25 143 VAL A O 1
ATOM 1082 N N . PRO A 1 144 ? -12.865 3.091 -4.737 1.00 95.19 144 PRO A N 1
ATOM 1083 C CA . PRO A 1 144 ? -11.796 3.730 -3.959 1.00 95.19 144 PRO A CA 1
ATOM 1084 C C . PRO A 1 144 ? -10.432 3.032 -4.126 1.00 95.19 144 PRO A C 1
ATOM 1086 O O . PRO A 1 144 ? -10.383 1.855 -4.487 1.00 95.19 144 PRO A O 1
ATOM 1089 N N . PHE A 1 145 ? -9.351 3.762 -3.814 1.00 97.81 145 PHE A N 1
ATOM 1090 C CA . PHE A 1 145 ? -7.977 3.254 -3.706 1.00 97.81 145 PHE A CA 1
ATOM 1091 C C . PHE A 1 145 ? -7.338 3.712 -2.390 1.00 97.81 145 PHE A C 1
ATOM 1093 O O . PHE A 1 145 ? -7.077 4.905 -2.194 1.00 97.81 145 PHE A O 1
ATOM 1100 N N . MET A 1 146 ? -7.059 2.751 -1.512 1.00 98.31 146 MET A N 1
ATOM 1101 C CA . MET A 1 146 ? -6.371 2.941 -0.240 1.00 98.31 146 MET A CA 1
ATOM 1102 C C . MET A 1 146 ? -5.145 2.034 -0.152 1.00 98.31 146 MET A C 1
ATOM 1104 O O . MET A 1 146 ? -5.173 0.863 -0.529 1.00 98.31 146 MET A O 1
ATOM 1108 N N . VAL A 1 147 ? -4.092 2.582 0.450 1.00 98.31 147 VAL A N 1
ATOM 1109 C CA . VAL A 1 147 ? -2.884 1.852 0.835 1.00 98.31 147 VAL A CA 1
ATOM 1110 C C . VAL A 1 147 ? -2.842 1.810 2.356 1.00 98.31 147 VAL A C 1
ATOM 1112 O O . VAL A 1 147 ? -2.933 2.852 3.006 1.00 98.31 147 VAL A O 1
ATOM 1115 N N . LEU A 1 148 ? -2.717 0.602 2.890 1.00 97.50 148 LEU A N 1
ATOM 1116 C CA . LEU A 1 148 ? -2.404 0.294 4.277 1.00 97.50 148 LEU A CA 1
ATOM 1117 C C . LEU A 1 148 ? -0.946 -0.177 4.273 1.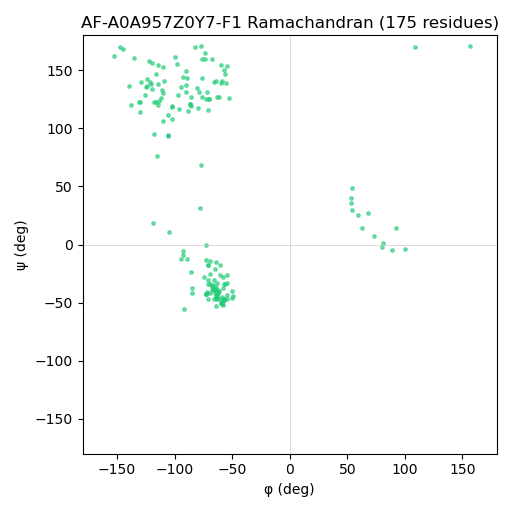00 97.50 148 LEU A C 1
ATOM 1119 O O . LEU A 1 148 ? -0.659 -1.331 3.953 1.00 97.50 148 LEU A O 1
ATOM 1123 N N . ALA A 1 149 ? -0.015 0.739 4.517 1.00 95.75 149 ALA A N 1
ATOM 1124 C CA . ALA A 1 149 ? 1.408 0.424 4.528 1.00 95.75 149 ALA A CA 1
ATOM 1125 C C . ALA A 1 149 ? 1.856 0.018 5.927 1.00 95.75 149 ALA A C 1
ATOM 1127 O O . ALA A 1 149 ? 1.313 0.515 6.906 1.00 95.75 149 ALA A O 1
ATOM 1128 N N . THR A 1 150 ? 2.857 -0.847 6.042 1.00 92.19 150 THR A N 1
ATOM 1129 C CA . THR A 1 150 ? 3.415 -1.241 7.333 1.00 92.19 150 THR A CA 1
ATOM 1130 C C . THR A 1 150 ? 4.898 -0.923 7.397 1.00 92.19 150 THR A C 1
ATOM 1132 O O . THR A 1 150 ? 5.630 -1.103 6.425 1.00 92.19 150 THR A O 1
ATOM 1135 N N . GLN A 1 151 ? 5.341 -0.436 8.551 1.00 86.75 151 GLN A N 1
ATOM 1136 C CA . GLN A 1 151 ? 6.755 -0.257 8.860 1.00 86.75 151 GLN A CA 1
ATOM 1137 C C . GLN A 1 151 ? 7.082 -1.004 10.140 1.00 86.75 151 GLN A C 1
ATOM 1139 O O . GLN A 1 151 ? 6.317 -0.968 11.109 1.00 86.75 151 GLN A O 1
ATOM 1144 N N . ASN A 1 152 ? 8.212 -1.704 10.120 1.00 73.31 152 ASN A N 1
ATOM 1145 C CA . ASN A 1 152 ? 8.790 -2.243 11.337 1.00 73.31 152 ASN A CA 1
ATOM 1146 C C . ASN A 1 152 ? 9.683 -1.146 11.946 1.00 73.31 152 ASN A C 1
ATOM 1148 O O . ASN A 1 152 ? 10.583 -0.682 11.243 1.00 73.31 152 ASN A O 1
ATOM 1152 N N . PRO A 1 153 ? 9.428 -0.698 13.190 1.00 66.94 153 PRO A N 1
ATOM 1153 C CA . PRO A 1 153 ? 10.175 0.396 13.817 1.00 66.94 153 PRO A CA 1
ATOM 1154 C C . PRO A 1 153 ? 11.623 0.033 14.167 1.00 66.94 153 PRO A C 1
ATOM 1156 O O . PRO A 1 153 ? 12.414 0.922 14.474 1.00 66.94 153 PRO A O 1
ATOM 1159 N N . ILE A 1 154 ? 11.974 -1.256 14.156 1.00 68.12 154 ILE A N 1
ATOM 1160 C CA . ILE A 1 154 ? 13.330 -1.706 14.463 1.00 68.12 154 ILE A CA 1
ATOM 1161 C C . ILE A 1 154 ? 14.206 -1.515 13.223 1.00 68.12 154 ILE A C 1
ATOM 1163 O O . ILE A 1 154 ? 13.963 -2.127 12.181 1.00 68.12 154 ILE A O 1
ATOM 1167 N N . ASP A 1 155 ? 15.223 -0.666 13.358 1.00 59.62 155 ASP A N 1
ATOM 1168 C CA . ASP A 1 155 ? 16.242 -0.458 12.334 1.00 59.62 155 ASP A CA 1
ATOM 1169 C C . ASP A 1 155 ? 17.137 -1.705 12.277 1.00 59.62 155 ASP A C 1
ATOM 1171 O O . ASP A 1 155 ? 17.790 -2.081 13.257 1.00 59.62 155 ASP A O 1
ATOM 1175 N N . HIS A 1 156 ? 17.110 -2.392 11.142 1.00 64.69 156 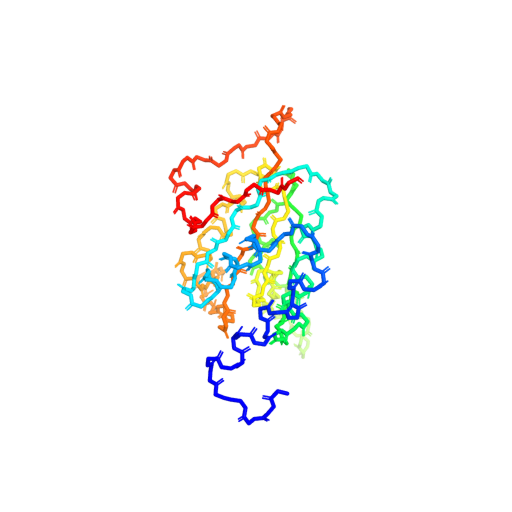HIS A N 1
ATOM 1176 C CA . HIS A 1 156 ? 17.967 -3.537 10.863 1.00 64.69 156 HIS A CA 1
ATOM 1177 C C . HIS A 1 156 ? 18.903 -3.158 9.713 1.00 64.69 156 HIS A C 1
ATOM 1179 O O . HIS A 1 156 ? 18.579 -2.301 8.895 1.00 64.69 156 HIS A O 1
ATOM 1185 N N . GLU A 1 157 ? 20.073 -3.789 9.603 1.00 67.38 157 GLU A N 1
ATOM 1186 C CA . GLU A 1 157 ? 20.911 -3.576 8.418 1.00 67.38 157 GLU A CA 1
ATOM 1187 C C . GLU A 1 157 ? 20.096 -3.833 7.136 1.00 67.38 157 GLU A C 1
ATOM 1189 O O . GLU A 1 157 ? 19.476 -4.885 6.974 1.00 67.38 157 GLU A O 1
ATOM 1194 N N . GLY A 1 158 ? 20.080 -2.848 6.233 1.00 70.44 158 GLY A N 1
ATOM 1195 C CA . GLY A 1 158 ? 19.331 -2.922 4.978 1.00 70.44 158 GLY A CA 1
ATOM 1196 C C . GLY A 1 158 ? 17.910 -2.345 5.009 1.00 70.44 158 GLY A C 1
ATOM 1197 O O . GLY A 1 158 ? 17.160 -2.598 4.065 1.00 70.44 158 GLY A O 1
ATOM 1198 N N . THR A 1 159 ? 17.527 -1.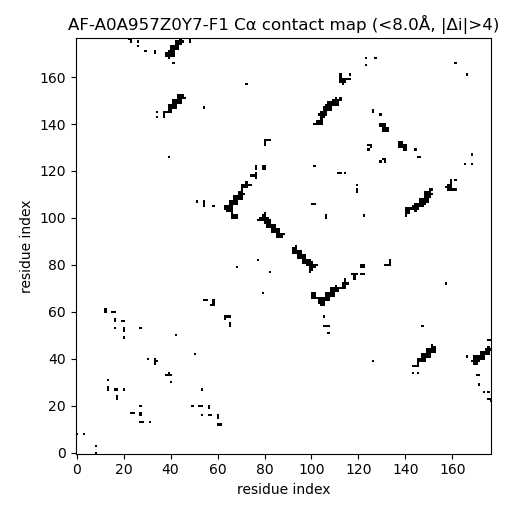569 6.032 1.00 82.06 159 THR A N 1
ATOM 1199 C CA . THR A 1 159 ? 16.298 -0.756 6.004 1.00 82.06 159 THR A CA 1
ATOM 1200 C C . THR A 1 159 ? 16.528 0.679 5.510 1.00 82.06 159 THR A C 1
ATOM 1202 O O . THR A 1 159 ? 17.546 1.312 5.770 1.00 82.06 159 THR A O 1
ATOM 1205 N N . TYR A 1 160 ? 15.547 1.198 4.772 1.00 86.31 160 TYR A N 1
ATOM 1206 C CA . TYR A 1 160 ? 15.433 2.559 4.262 1.00 86.31 160 TYR A CA 1
ATOM 1207 C C . TYR A 1 160 ? 14.188 3.211 4.862 1.00 86.31 160 TYR A C 1
ATOM 1209 O O . TYR A 1 160 ? 13.069 3.037 4.366 1.00 86.31 160 TYR A O 1
ATOM 1217 N N . THR A 1 161 ? 14.368 3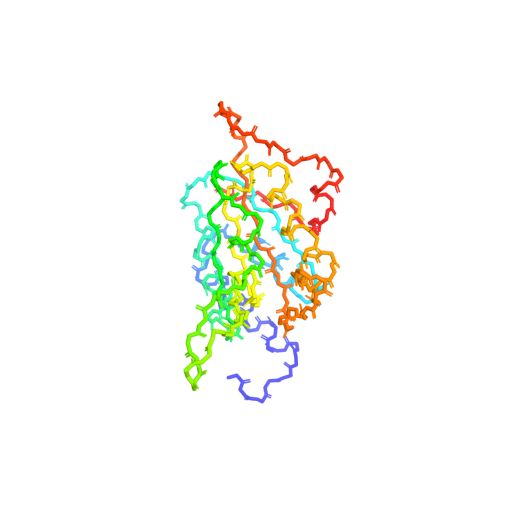.953 5.949 1.00 85.56 161 THR A N 1
ATOM 1218 C CA . THR A 1 161 ? 13.278 4.681 6.607 1.00 85.56 161 THR A CA 1
ATOM 1219 C C . THR A 1 161 ? 12.629 5.666 5.638 1.00 85.56 161 THR A C 1
ATOM 1221 O O . THR A 1 161 ? 13.319 6.325 4.857 1.00 85.56 161 THR A O 1
ATOM 1224 N N . LEU A 1 162 ? 11.298 5.788 5.692 1.00 87.69 162 LEU A N 1
ATOM 1225 C CA . LEU A 1 162 ? 10.621 6.856 4.959 1.00 87.69 162 LEU A CA 1
ATOM 1226 C C . LEU A 1 162 ? 11.079 8.212 5.520 1.00 87.69 162 LEU A C 1
ATOM 1228 O O . LEU A 1 162 ? 10.944 8.433 6.724 1.00 87.69 162 LEU A O 1
ATOM 1232 N N . PRO A 1 163 ? 11.560 9.141 4.677 1.00 87.62 163 PRO A N 1
ATOM 1233 C CA . PRO A 1 163 ? 11.720 10.531 5.080 1.00 87.62 163 PRO A CA 1
ATOM 1234 C C . PRO A 1 163 ? 10.384 11.107 5.563 1.00 87.62 163 PRO A C 1
ATOM 1236 O O . PRO A 1 163 ? 9.336 10.731 5.036 1.00 87.62 163 PRO A O 1
ATOM 1239 N N . GLU A 1 164 ? 10.423 12.072 6.481 1.00 87.19 164 GLU A N 1
ATOM 1240 C CA . GLU A 1 164 ? 9.230 12.733 7.040 1.00 87.19 164 GLU A CA 1
ATOM 1241 C C . GLU A 1 164 ? 8.270 13.226 5.944 1.00 87.19 164 GLU A C 1
ATOM 1243 O O . GLU A 1 164 ? 7.090 12.885 5.924 1.00 87.19 164 GLU A O 1
ATOM 1248 N N . ALA A 1 165 ? 8.815 13.883 4.918 1.00 88.06 165 ALA A N 1
ATOM 1249 C CA . ALA A 1 165 ? 8.039 14.351 3.773 1.00 88.06 165 ALA A CA 1
ATOM 1250 C C . ALA A 1 165 ? 7.287 13.226 3.033 1.00 88.06 165 ALA A C 1
ATOM 1252 O O . ALA A 1 165 ? 6.273 13.479 2.386 1.00 88.06 165 ALA A O 1
ATOM 1253 N N . GLN A 1 166 ? 7.783 11.986 3.069 1.00 90.69 166 GLN A N 1
ATOM 1254 C CA . GLN A 1 166 ? 7.106 10.831 2.477 1.00 90.69 166 GLN A CA 1
ATOM 1255 C C . GLN A 1 166 ? 6.080 10.217 3.431 1.00 90.69 166 GLN A C 1
ATOM 1257 O O . GLN A 1 166 ? 5.011 9.819 2.971 1.00 90.69 166 GLN A O 1
ATOM 1262 N N . SER A 1 167 ? 6.359 10.173 4.738 1.00 90.31 167 SER A N 1
ATOM 1263 C CA . SER A 1 167 ? 5.373 9.724 5.729 1.00 90.31 167 SER A CA 1
ATOM 1264 C C . SER A 1 167 ? 4.168 10.660 5.830 1.00 90.31 167 SER A C 1
ATOM 1266 O O . SER A 1 167 ? 3.059 10.177 6.028 1.00 90.31 167 SER A O 1
ATOM 1268 N N . ASP A 1 168 ? 4.345 11.959 5.583 1.00 90.69 168 ASP A N 1
ATOM 1269 C CA . ASP A 1 168 ? 3.259 12.953 5.576 1.00 90.69 168 ASP A CA 1
ATOM 1270 C C . ASP A 1 168 ? 2.2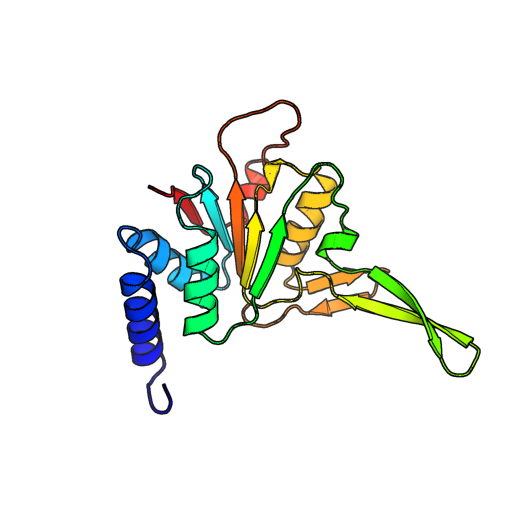13 12.716 4.476 1.00 90.69 168 ASP A C 1
ATOM 1272 O O . ASP A 1 168 ? 1.112 13.263 4.517 1.00 90.69 168 ASP A O 1
ATOM 1276 N N . ARG A 1 169 ? 2.521 11.871 3.480 1.00 94.94 169 ARG A N 1
ATOM 1277 C CA . ARG A 1 169 ? 1.546 11.447 2.460 1.00 94.94 169 ARG A CA 1
ATOM 1278 C C . ARG A 1 169 ? 0.510 10.460 3.008 1.00 94.94 169 ARG A C 1
ATOM 1280 O O . ARG A 1 169 ? -0.488 10.189 2.338 1.00 94.94 169 ARG A O 1
ATOM 1287 N N . PHE A 1 170 ? 0.738 9.903 4.196 1.00 97.44 170 PHE A N 1
ATOM 1288 C CA . PHE A 1 170 ? -0.238 9.086 4.902 1.00 97.44 170 PHE A CA 1
ATOM 1289 C C . PHE A 1 170 ? -1.094 9.977 5.799 1.00 97.44 170 PHE A C 1
ATOM 1291 O O . PHE A 1 170 ? -0.588 10.784 6.569 1.00 97.44 170 PHE A O 1
ATOM 1298 N N . MET A 1 171 ? -2.411 9.806 5.716 1.00 97.75 171 MET A N 1
ATOM 1299 C CA . MET A 1 171 ? -3.363 10.582 6.510 1.00 97.75 171 MET A CA 1
ATOM 1300 C C . MET A 1 171 ? -3.267 10.241 7.994 1.00 97.75 171 MET A C 1
ATOM 1302 O O . MET A 1 171 ? -3.395 11.116 8.846 1.00 97.75 171 MET A O 1
ATOM 1306 N N . PHE A 1 172 ? -3.061 8.960 8.293 1.00 97.56 172 PHE A N 1
ATOM 1307 C CA . PHE A 1 172 ? -2.874 8.487 9.651 1.00 97.56 172 PHE A CA 1
ATOM 1308 C C . PHE A 1 172 ? -1.630 7.627 9.748 1.00 97.56 172 PHE A C 1
ATOM 1310 O O . PHE A 1 172 ? -1.379 6.768 8.900 1.00 97.56 172 PHE A O 1
ATOM 1317 N N . LYS A 1 173 ? -0.911 7.829 10.845 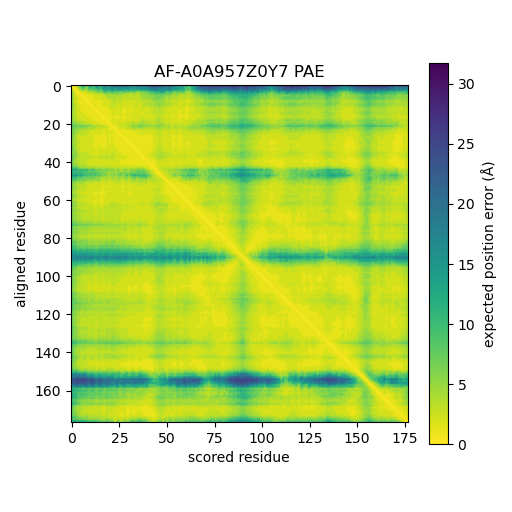1.00 94.69 173 LYS A N 1
ATOM 1318 C CA . LYS A 1 173 ? 0.136 6.951 11.335 1.00 94.69 173 LYS A CA 1
ATOM 1319 C C . LYS A 1 173 ? -0.383 6.300 12.615 1.00 94.69 173 LYS A C 1
ATOM 1321 O O . LYS A 1 173 ? -0.556 6.984 13.619 1.00 94.69 173 LYS A O 1
ATOM 1326 N N . LEU A 1 174 ? -0.726 5.018 12.541 1.00 94.00 174 LEU A N 1
ATOM 1327 C CA . LEU A 1 174 ? -1.404 4.284 13.606 1.00 94.00 174 LEU A CA 1
ATOM 1328 C C . LEU A 1 174 ? -0.464 3.251 14.214 1.00 94.00 174 LEU A C 1
ATOM 1330 O O . LEU A 1 174 ? 0.172 2.485 13.490 1.00 94.00 174 LEU A O 1
ATOM 1334 N N . LEU A 1 175 ? -0.416 3.220 15.541 1.00 90.38 175 LEU A N 1
ATOM 1335 C CA . LEU A 1 175 ? 0.288 2.190 16.291 1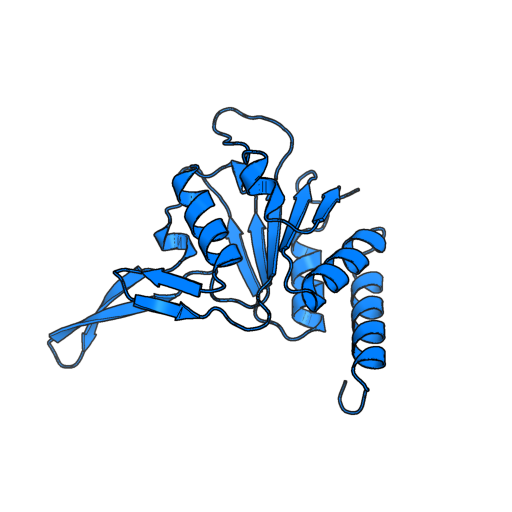.00 90.38 175 LEU A CA 1
ATOM 1336 C C . LEU A 1 175 ? -0.637 0.988 16.473 1.00 90.38 175 LEU A C 1
ATOM 1338 O O . LEU A 1 175 ? -1.767 1.130 16.939 1.00 90.38 175 LEU A O 1
ATOM 1342 N N . MET A 1 176 ? -0.149 -0.186 16.092 1.00 87.62 176 MET A N 1
ATOM 1343 C CA . MET A 1 176 ? -0.785 -1.453 16.418 1.00 87.62 176 MET A CA 1
ATOM 1344 C C . MET A 1 176 ? -0.432 -1.807 17.875 1.00 87.62 176 MET A C 1
ATOM 1346 O O . MET A 1 176 ? 0.749 -1.704 18.223 1.00 87.62 176 MET A O 1
ATOM 1350 N N . PRO A 1 177 ? -1.422 -2.178 18.705 1.00 80.50 177 PRO A N 1
ATOM 1351 C CA . PRO A 1 177 ? -1.227 -2.522 20.113 1.00 80.50 177 PRO A CA 1
ATOM 1352 C C . PRO A 1 177 ? -0.394 -3.792 20.318 1.00 80.50 177 PRO A C 1
ATOM 1354 O O . PRO A 1 177 ? -0.315 -4.621 19.381 1.00 80.50 177 PRO A O 1
#